Protein AF-A0A923W950-F1 (afdb_monomer_lite)

Foldseek 3Di:
DWQKKWWPQFQQPPTDIDGADPPDDDDDDDPPPCPVSVLVLLVLLLCQLQQNNLVSQVVCVADVNGGNPPDDPDDQVQKTKMKIWADQPLLCVLQARAPFIKIWMWIWGDDPDPRDTFIWIWIWTQVPNRIDTQWTDIFFKTWHWWFPPPDPDPDDPVRSHDYPVRGHTDIDMGTAPGRRHHSLNVDCDCNTRVPSNSVSRSSNPDDREDDEDPDCPFLLNDDDDDPVDCDADRNRNCVVVNVVVVVVVVVVD

Radius of gyration: 19.89 Å; chains: 1; bounding box: 50×55×50 Å

Structure (mmCIF, N/CA/C/O backbone):
data_AF-A0A923W950-F1
#
_entry.id   AF-A0A923W950-F1
#
loop_
_atom_site.group_PDB
_atom_site.id
_atom_site.type_symbol
_atom_site.label_atom_id
_atom_site.label_alt_id
_atom_site.label_comp_id
_atom_site.label_asym_id
_atom_site.label_entity_id
_atom_site.label_seq_id
_atom_site.pdbx_PDB_ins_code
_atom_site.Cartn_x
_atom_site.Cartn_y
_atom_site.Cartn_z
_atom_site.occupancy
_atom_site.B_iso_or_equiv
_atom_site.auth_seq_id
_atom_site.auth_comp_id
_atom_site.auth_asym_id
_atom_site.auth_atom_id
_atom_site.pdbx_PDB_model_num
ATOM 1 N N . MET A 1 1 ? -11.346 -2.413 -3.480 1.00 91.25 1 MET A N 1
ATOM 2 C CA . MET A 1 1 ? -10.819 -1.985 -2.160 1.00 91.25 1 MET A CA 1
ATOM 3 C C . MET A 1 1 ? -10.114 -0.635 -2.235 1.00 91.25 1 MET A C 1
ATOM 5 O O . MET A 1 1 ? -10.438 0.227 -1.439 1.00 91.25 1 MET A O 1
ATOM 9 N N . ILE A 1 2 ? -9.148 -0.417 -3.133 1.00 95.50 2 ILE A N 1
ATOM 10 C CA . ILE A 1 2 ? -8.519 0.908 -3.302 1.00 95.50 2 ILE A CA 1
ATOM 11 C C . ILE A 1 2 ? -9.387 1.754 -4.242 1.00 95.50 2 ILE A C 1
ATOM 13 O O . ILE A 1 2 ? -9.699 1.293 -5.334 1.00 95.50 2 ILE A O 1
ATOM 17 N N . LYS A 1 3 ? -9.759 2.967 -3.823 1.00 96.50 3 LYS A N 1
ATOM 18 C CA . LYS A 1 3 ? -10.547 3.937 -4.604 1.00 96.50 3 LYS A CA 1
ATOM 19 C C . LYS A 1 3 ? -9.684 4.913 -5.388 1.00 96.50 3 LYS A C 1
ATOM 21 O O . LYS A 1 3 ? -10.031 5.293 -6.498 1.00 96.50 3 LYS A O 1
ATOM 26 N N . SER A 1 4 ? -8.568 5.349 -4.815 1.00 97.94 4 SER A N 1
ATOM 27 C CA . SER A 1 4 ? -7.633 6.231 -5.509 1.00 97.94 4 SER A CA 1
ATOM 28 C C . SER A 1 4 ? -6.211 6.051 -5.004 1.00 97.94 4 SER A C 1
ATOM 30 O O . SER A 1 4 ? -5.973 5.543 -3.903 1.00 97.94 4 SER A O 1
ATOM 32 N N . VAL A 1 5 ? -5.261 6.477 -5.828 1.00 98.12 5 VAL A N 1
ATOM 33 C CA . VAL A 1 5 ? -3.846 6.566 -5.487 1.00 98.12 5 VAL A CA 1
ATOM 34 C C . VAL A 1 5 ? -3.306 7.925 -5.909 1.00 98.12 5 VAL A C 1
ATOM 36 O O . VAL A 1 5 ? -3.475 8.342 -7.052 1.00 98.12 5 VAL A O 1
ATOM 39 N N . ARG A 1 6 ? -2.627 8.612 -4.991 1.00 97.81 6 ARG A N 1
ATOM 40 C CA . ARG A 1 6 ? -1.832 9.804 -5.268 1.00 97.81 6 ARG A CA 1
ATOM 41 C C . ARG A 1 6 ? -0.352 9.493 -5.115 1.00 97.81 6 ARG A C 1
ATOM 43 O O . ARG A 1 6 ? 0.073 8.932 -4.104 1.00 97.81 6 ARG A O 1
ATOM 50 N N . LEU A 1 7 ? 0.412 9.855 -6.136 1.00 96.94 7 LEU A N 1
ATOM 51 C CA . LEU A 1 7 ? 1.838 9.602 -6.268 1.00 96.94 7 LEU A CA 1
ATOM 52 C C . LEU A 1 7 ? 2.573 10.933 -6.331 1.00 96.94 7 LEU A C 1
ATOM 54 O O . LEU A 1 7 ? 2.295 11.744 -7.213 1.00 96.94 7 LEU A O 1
ATOM 58 N N . THR A 1 8 ? 3.528 11.128 -5.429 1.00 95.00 8 THR A N 1
ATOM 59 C CA . THR A 1 8 ? 4.355 12.334 -5.350 1.00 95.00 8 THR A CA 1
ATOM 60 C C . THR A 1 8 ? 5.823 11.941 -5.453 1.00 95.00 8 THR A C 1
ATOM 62 O O . THR A 1 8 ? 6.289 11.071 -4.720 1.00 95.00 8 THR A O 1
ATOM 65 N N . ASN A 1 9 ? 6.549 12.556 -6.384 1.00 94.31 9 ASN A N 1
ATOM 66 C CA . ASN A 1 9 ? 7.948 12.270 -6.701 1.00 94.31 9 ASN A CA 1
ATOM 67 C C . ASN A 1 9 ? 8.270 10.771 -6.886 1.00 94.31 9 ASN A C 1
ATOM 69 O O . ASN A 1 9 ? 9.340 10.307 -6.491 1.00 94.31 9 ASN A O 1
ATOM 73 N N . PHE A 1 10 ? 7.371 10.013 -7.520 1.00 95.56 10 PHE A N 1
ATOM 74 C CA . PHE A 1 10 ? 7.480 8.563 -7.705 1.00 95.56 10 PHE A CA 1
ATOM 75 C C . PHE A 1 10 ? 7.678 8.189 -9.183 1.00 95.56 10 PHE A C 1
ATOM 77 O O . PHE A 1 10 ? 6.765 8.296 -10.002 1.00 95.56 10 PHE A O 1
ATOM 84 N N . PHE A 1 11 ? 8.873 7.725 -9.542 1.00 95.44 11 PHE A N 1
ATOM 85 C CA . PHE A 1 11 ? 9.328 7.436 -10.903 1.00 95.44 11 PHE A CA 1
ATOM 86 C C . PHE A 1 11 ? 8.986 8.563 -11.896 1.00 95.44 11 PHE A C 1
ATOM 88 O O . PHE A 1 11 ? 9.611 9.620 -11.900 1.00 95.44 11 PHE A O 1
ATOM 95 N N . SER A 1 12 ? 8.000 8.337 -12.770 1.00 93.50 12 SER A N 1
ATOM 96 C CA . SER A 1 12 ? 7.533 9.295 -13.777 1.00 93.50 12 SER A CA 1
ATOM 97 C C . SER A 1 12 ? 6.453 10.250 -13.261 1.00 93.50 12 SER A C 1
ATOM 99 O O . SER A 1 12 ? 6.074 11.167 -13.984 1.00 93.50 12 SER A O 1
ATOM 101 N N . PHE A 1 13 ? 5.936 10.041 -12.049 1.00 93.62 13 PHE A N 1
ATOM 102 C CA . PHE A 1 13 ? 4.886 10.854 -11.444 1.00 93.62 13 PHE A CA 1
ATOM 103 C C . PHE A 1 13 ? 5.499 11.933 -10.551 1.00 93.62 13 PHE A C 1
ATOM 105 O O . PHE A 1 13 ? 6.146 11.630 -9.550 1.00 93.62 13 PHE A O 1
ATOM 112 N N . ARG A 1 14 ? 5.280 13.200 -10.917 1.00 90.44 14 ARG A N 1
ATOM 113 C CA . ARG A 1 14 ? 5.657 14.353 -10.083 1.00 90.44 14 ARG A CA 1
ATOM 114 C C . ARG A 1 14 ? 4.660 14.552 -8.945 1.00 90.44 14 ARG A C 1
ATOM 116 O O . ARG A 1 14 ? 5.028 14.463 -7.786 1.00 90.44 14 ARG A O 1
ATOM 123 N N . ASP A 1 15 ? 3.405 14.784 -9.300 1.00 92.06 15 ASP A N 1
ATOM 124 C CA . ASP A 1 15 ? 2.256 14.792 -8.401 1.00 92.06 15 ASP A CA 1
ATOM 125 C C . ASP A 1 15 ? 1.037 14.432 -9.247 1.00 92.06 15 ASP A C 1
ATOM 127 O O . ASP A 1 15 ? 0.733 15.110 -10.231 1.00 92.06 15 ASP A O 1
ATOM 131 N N . CYS A 1 16 ? 0.415 13.300 -8.957 1.00 93.50 16 CYS A N 1
ATOM 132 C CA . CYS A 1 16 ? -0.697 12.794 -9.745 1.00 93.50 16 CYS A CA 1
ATOM 133 C C . CYS A 1 16 ? -1.621 11.987 -8.850 1.00 93.50 16 CYS A C 1
ATOM 135 O O . CYS A 1 16 ? -1.153 11.103 -8.137 1.00 93.50 16 CYS A O 1
ATOM 137 N N . GLU A 1 17 ? -2.916 12.280 -8.911 1.00 96.88 17 GLU A N 1
ATOM 138 C CA . GLU A 1 17 ? -3.965 11.498 -8.268 1.00 96.88 17 GLU A CA 1
ATOM 139 C C . GLU A 1 17 ? -4.797 10.786 -9.333 1.00 96.88 17 GLU A C 1
ATOM 141 O O . GLU A 1 17 ? -5.183 11.379 -10.340 1.00 96.88 17 GLU A O 1
ATOM 146 N N . ILE A 1 18 ? -5.018 9.492 -9.121 1.00 97.56 18 ILE A N 1
ATOM 147 C CA . ILE A 1 18 ? -5.669 8.589 -10.063 1.00 97.56 18 ILE A CA 1
ATOM 148 C C . ILE A 1 18 ? -6.789 7.882 -9.314 1.00 97.56 18 ILE A C 1
ATOM 150 O O . ILE A 1 18 ? -6.534 7.165 -8.344 1.00 97.56 18 ILE A O 1
ATOM 154 N N . THR A 1 19 ? -8.020 8.078 -9.775 1.00 97.50 19 THR A N 1
ATOM 155 C CA . THR A 1 19 ? -9.199 7.349 -9.295 1.00 97.50 19 THR A CA 1
ATOM 156 C C . THR A 1 19 ? -9.287 6.000 -10.000 1.00 97.50 19 THR A C 1
ATOM 158 O O . THR A 1 19 ? -9.023 5.902 -11.199 1.00 97.50 19 THR A O 1
ATOM 161 N N . LEU A 1 20 ? -9.630 4.962 -9.245 1.00 96.69 20 LEU A N 1
ATOM 162 C CA . LEU A 1 20 ? -9.821 3.599 -9.721 1.00 96.69 20 LEU A CA 1
ATOM 163 C C . LEU A 1 20 ? -11.313 3.277 -9.720 1.00 96.69 20 LEU A C 1
ATOM 165 O O . LEU A 1 20 ? -12.034 3.629 -8.786 1.00 96.69 20 LEU A O 1
ATOM 169 N N . GLU A 1 21 ? -11.750 2.567 -10.751 1.00 95.12 21 GLU A N 1
ATOM 170 C CA . GLU A 1 21 ? -13.094 2.005 -10.797 1.00 95.12 21 GLU A CA 1
ATOM 171 C C . GLU A 1 21 ? -13.219 0.831 -9.809 1.00 95.12 21 GLU A C 1
ATOM 173 O O . GLU A 1 21 ? -12.252 0.073 -9.655 1.00 95.12 21 GLU A O 1
ATOM 178 N N . PRO A 1 22 ? -14.385 0.643 -9.157 1.00 89.00 22 PRO A N 1
ATOM 179 C CA . PRO A 1 22 ? -14.577 -0.392 -8.138 1.00 89.00 22 PRO A CA 1
ATOM 180 C C . PRO A 1 22 ? -14.307 -1.820 -8.623 1.00 89.00 22 PRO A C 1
ATOM 182 O O . PRO A 1 22 ? -13.769 -2.620 -7.854 1.00 89.00 22 PRO A O 1
ATOM 185 N N . ASP A 1 23 ? -14.664 -2.110 -9.878 1.00 88.00 23 ASP A N 1
ATOM 186 C CA . ASP A 1 23 ? -14.595 -3.453 -10.457 1.00 88.00 23 ASP A CA 1
ATOM 187 C C . ASP A 1 23 ? -13.333 -3.643 -11.305 1.00 88.00 23 ASP A C 1
ATOM 189 O O . ASP A 1 23 ? -12.456 -4.441 -10.973 1.00 88.00 23 ASP A O 1
ATOM 193 N N . VAL A 1 24 ? -13.226 -2.909 -12.419 1.00 92.19 24 VAL A N 1
ATOM 194 C CA . VAL A 1 24 ? -12.134 -3.069 -13.387 1.00 92.19 24 VAL A CA 1
ATOM 195 C C . VAL A 1 24 ? -11.629 -1.710 -13.848 1.00 92.19 24 VAL A C 1
ATOM 197 O O . VAL A 1 24 ? -12.346 -0.942 -14.483 1.00 92.19 24 VAL A O 1
ATOM 200 N N . THR A 1 25 ? -10.345 -1.452 -13.602 1.00 94.12 25 THR A N 1
ATOM 201 C CA . THR A 1 25 ? -9.631 -0.292 -14.145 1.00 94.12 25 THR A CA 1
ATOM 202 C C . THR A 1 25 ? -8.683 -0.739 -15.257 1.00 94.12 25 THR A C 1
ATOM 204 O O . THR A 1 25 ? -7.763 -1.519 -15.014 1.00 94.12 25 THR A O 1
ATOM 207 N N . VAL A 1 26 ? -8.869 -0.223 -16.476 1.00 94.88 26 VAL A N 1
ATOM 208 C CA . VAL A 1 26 ? -7.997 -0.520 -17.626 1.00 94.88 26 VAL A CA 1
ATOM 209 C C . VAL A 1 26 ? -7.062 0.656 -17.899 1.00 94.88 26 VAL A C 1
ATOM 211 O O . VAL A 1 26 ? -7.502 1.763 -18.198 1.00 94.88 26 VAL A O 1
ATOM 214 N N . LEU A 1 27 ? -5.751 0.414 -17.840 1.00 93.56 27 LEU A N 1
ATOM 215 C CA . LEU A 1 27 ? -4.730 1.435 -18.091 1.00 93.56 27 LEU A CA 1
ATOM 216 C C . LEU A 1 27 ? -4.329 1.461 -19.572 1.00 93.56 27 LEU A C 1
ATOM 218 O O . LEU A 1 27 ? -3.602 0.584 -20.041 1.00 93.56 27 LEU A O 1
ATOM 222 N N . VAL A 1 28 ? -4.737 2.501 -20.302 1.00 94.88 28 VAL A N 1
ATOM 223 C CA . VAL A 1 28 ? -4.413 2.680 -21.729 1.00 94.88 28 VAL A CA 1
ATOM 224 C C . VAL A 1 28 ? -3.441 3.844 -21.920 1.00 94.88 28 VAL A C 1
ATOM 226 O O . VAL A 1 28 ? -3.575 4.899 -21.309 1.00 94.88 28 VAL A O 1
ATOM 229 N N . GLY A 1 29 ? -2.434 3.663 -22.774 1.00 93.69 29 GLY A N 1
ATOM 230 C CA . GLY A 1 29 ? -1.493 4.725 -23.135 1.00 93.69 29 GLY A CA 1
ATOM 231 C C . GLY A 1 29 ? -0.279 4.198 -23.891 1.00 93.69 29 GLY A C 1
ATOM 232 O O . GLY A 1 29 ? -0.023 2.994 -23.899 1.00 93.69 29 GLY A O 1
ATOM 233 N N . ILE A 1 30 ? 0.510 5.094 -24.481 1.00 95.38 30 ILE A N 1
ATOM 234 C CA . ILE A 1 30 ? 1.737 4.741 -25.215 1.00 95.38 30 ILE A CA 1
ATOM 235 C C . ILE A 1 30 ? 2.819 4.126 -24.310 1.00 95.38 30 ILE A C 1
ATOM 237 O O . ILE A 1 30 ? 2.780 4.244 -23.082 1.00 95.38 30 ILE A O 1
ATOM 241 N N . ASN A 1 31 ? 3.819 3.471 -24.899 1.00 93.62 31 ASN A N 1
ATOM 242 C CA . ASN A 1 31 ? 4.985 3.002 -24.146 1.00 93.62 31 ASN A CA 1
ATOM 243 C C . ASN A 1 31 ? 5.694 4.176 -23.454 1.00 93.62 31 ASN A C 1
ATOM 245 O O . ASN A 1 31 ? 5.798 5.264 -24.010 1.00 93.62 31 ASN A O 1
ATOM 249 N N . GLY A 1 32 ? 6.143 3.959 -22.215 1.00 91.06 32 GLY A N 1
ATOM 250 C CA . GLY A 1 32 ? 6.767 5.008 -21.401 1.00 91.06 32 GLY A CA 1
ATOM 251 C C . GLY A 1 32 ? 5.796 5.981 -20.720 1.00 91.06 32 GLY A C 1
ATOM 252 O O . GLY A 1 32 ? 6.246 6.820 -19.950 1.00 91.06 32 GLY A O 1
ATOM 253 N N . SER A 1 33 ? 4.475 5.846 -20.902 1.00 93.06 33 SER A N 1
ATOM 254 C CA . SER A 1 33 ? 3.477 6.744 -20.288 1.00 93.06 33 SER A CA 1
ATOM 255 C C . SER A 1 33 ? 3.302 6.599 -18.764 1.00 93.06 33 SER A C 1
ATOM 257 O O . SER A 1 33 ? 2.409 7.216 -18.197 1.00 93.06 33 SER A O 1
ATOM 259 N N . GLY A 1 34 ? 4.089 5.748 -18.094 1.00 93.31 34 GLY A N 1
ATOM 260 C CA . GLY A 1 34 ? 4.025 5.552 -16.639 1.00 93.31 34 GLY A CA 1
ATOM 261 C C . GLY A 1 34 ? 3.096 4.437 -16.140 1.00 93.31 34 GLY A C 1
ATOM 262 O O . GLY A 1 34 ? 3.037 4.221 -14.936 1.00 93.31 34 GLY A O 1
ATOM 263 N N . LYS A 1 35 ? 2.430 3.667 -17.017 1.00 95.19 35 LYS A N 1
ATOM 264 C CA . LYS A 1 35 ? 1.535 2.552 -16.612 1.00 95.19 35 LYS A CA 1
ATOM 265 C C . LYS A 1 35 ? 2.219 1.538 -15.686 1.00 95.19 35 LYS A C 1
ATOM 267 O O . LYS A 1 35 ? 1.708 1.231 -14.619 1.00 95.19 35 LYS A O 1
ATOM 272 N N . THR A 1 36 ? 3.410 1.068 -16.055 1.00 94.12 36 THR A N 1
ATOM 273 C CA . THR A 1 36 ? 4.198 0.150 -15.215 1.00 94.12 36 THR A CA 1
ATOM 274 C C . THR A 1 36 ? 4.605 0.799 -13.895 1.00 94.12 36 THR A C 1
ATOM 276 O O . THR A 1 36 ? 4.607 0.138 -12.865 1.00 94.12 36 THR A O 1
ATOM 279 N N . ASN A 1 37 ? 4.904 2.102 -13.894 1.00 95.25 37 ASN A N 1
ATOM 280 C CA . ASN A 1 37 ? 5.221 2.818 -12.661 1.00 95.25 37 ASN A CA 1
ATOM 281 C C . ASN A 1 37 ? 3.997 2.910 -11.744 1.00 95.25 37 ASN A C 1
ATOM 283 O O . ASN A 1 37 ? 4.154 2.788 -10.540 1.00 95.25 37 ASN A O 1
ATOM 287 N N . LEU A 1 38 ? 2.783 3.043 -12.286 1.00 96.00 38 LEU A N 1
ATOM 288 C CA . LEU A 1 38 ? 1.565 2.977 -11.481 1.00 96.00 38 LEU A CA 1
ATOM 289 C C . LEU A 1 38 ? 1.419 1.603 -10.815 1.00 96.00 38 LEU A C 1
ATOM 291 O O . LEU A 1 38 ? 1.204 1.541 -9.611 1.00 96.00 38 LEU A O 1
ATOM 295 N N . LEU A 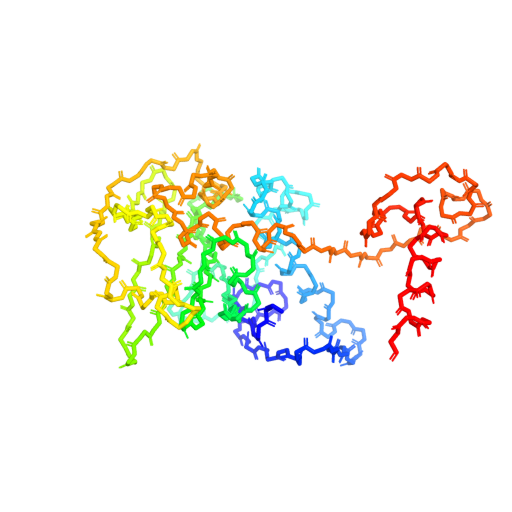1 39 ? 1.626 0.508 -11.554 1.00 94.38 39 LEU A N 1
ATOM 296 C CA . LEU A 1 39 ? 1.602 -0.848 -10.982 1.00 94.38 39 LEU A CA 1
ATOM 297 C C . LEU A 1 39 ? 2.658 -1.033 -9.877 1.00 94.38 39 LEU A C 1
ATOM 299 O O . LEU A 1 39 ? 2.359 -1.588 -8.819 1.00 94.38 39 LEU A O 1
ATOM 303 N N . ARG A 1 40 ? 3.860 -0.469 -10.058 1.00 95.56 40 ARG A N 1
ATOM 304 C CA . ARG A 1 40 ? 4.911 -0.462 -9.026 1.00 95.56 40 ARG A CA 1
ATOM 305 C C . ARG A 1 40 ? 4.475 0.225 -7.730 1.00 95.56 40 ARG A C 1
ATOM 307 O O . ARG A 1 40 ? 4.944 -0.170 -6.670 1.00 95.56 40 ARG A O 1
ATOM 314 N N . ALA A 1 41 ? 3.575 1.208 -7.766 1.00 96.69 41 ALA A N 1
ATOM 315 C CA . ALA A 1 41 ? 3.062 1.818 -6.539 1.00 96.69 41 ALA A CA 1
ATOM 316 C C . ALA A 1 41 ? 2.317 0.796 -5.663 1.00 96.69 41 ALA A C 1
ATOM 318 O O . ALA A 1 41 ? 2.526 0.755 -4.451 1.00 96.69 41 ALA A O 1
ATOM 319 N N . PHE A 1 42 ? 1.503 -0.069 -6.276 1.00 95.62 42 PHE A N 1
ATOM 320 C CA . PHE A 1 42 ? 0.795 -1.145 -5.575 1.00 95.62 42 PHE A CA 1
ATOM 321 C C . PHE A 1 42 ? 1.756 -2.235 -5.091 1.00 95.62 42 PHE A C 1
ATOM 323 O O . PHE A 1 42 ? 1.627 -2.718 -3.967 1.00 95.62 42 PHE A O 1
ATOM 330 N N . GLU A 1 43 ? 2.770 -2.583 -5.890 1.00 94.88 43 GLU A N 1
ATOM 331 C CA . GLU A 1 43 ? 3.819 -3.511 -5.450 1.00 94.88 43 GLU A CA 1
ATOM 332 C C . GLU A 1 43 ? 4.574 -2.986 -4.223 1.00 94.88 43 GLU A C 1
ATOM 334 O O . GLU A 1 43 ? 4.871 -3.754 -3.308 1.00 94.88 43 GLU A O 1
ATOM 339 N N . LEU A 1 44 ? 4.877 -1.684 -4.192 1.00 95.94 44 LEU A N 1
ATOM 340 C CA . LEU A 1 44 ? 5.565 -1.059 -3.067 1.00 95.94 44 LEU A CA 1
ATOM 341 C C . LEU A 1 44 ? 4.664 -0.967 -1.832 1.00 95.94 44 LEU A C 1
ATOM 343 O O . LEU A 1 44 ? 5.131 -1.228 -0.726 1.00 95.94 44 LEU A O 1
ATOM 347 N N . LEU A 1 45 ? 3.376 -0.653 -2.014 1.00 96.19 45 LEU A N 1
ATOM 348 C CA . LEU A 1 45 ? 2.379 -0.683 -0.943 1.00 96.19 45 LEU A CA 1
ATOM 349 C C . LEU A 1 45 ? 2.329 -2.065 -0.287 1.00 96.19 45 LEU A C 1
ATOM 351 O O . LEU A 1 45 ? 2.462 -2.166 0.932 1.00 96.19 45 LEU A O 1
ATOM 355 N N . LYS A 1 46 ? 2.199 -3.124 -1.095 1.00 94.38 46 LYS A N 1
ATOM 356 C CA . LYS A 1 46 ? 2.184 -4.507 -0.610 1.00 94.38 46 LYS A CA 1
ATOM 357 C C . LYS A 1 46 ? 3.475 -4.858 0.128 1.00 94.38 46 LYS A C 1
ATOM 359 O O . LYS A 1 46 ? 3.408 -5.336 1.256 1.00 94.38 46 LYS A O 1
ATOM 364 N N . ALA A 1 47 ? 4.635 -4.558 -0.461 1.00 95.00 47 ALA A N 1
ATOM 365 C CA . ALA A 1 47 ? 5.929 -4.783 0.183 1.00 95.00 47 ALA A CA 1
ATOM 366 C C . ALA A 1 47 ? 6.031 -4.050 1.534 1.00 95.00 47 ALA A C 1
ATOM 368 O O . ALA A 1 47 ? 6.517 -4.622 2.507 1.00 95.00 47 ALA A O 1
ATOM 369 N N . GLY A 1 48 ? 5.495 -2.828 1.619 1.00 94.44 48 GLY A N 1
ATOM 370 C CA . GLY A 1 48 ? 5.337 -2.079 2.865 1.00 94.44 48 GLY A CA 1
ATOM 371 C C . GLY A 1 48 ? 4.563 -2.841 3.926 1.00 94.44 48 GLY A C 1
ATOM 372 O O . GLY A 1 48 ? 5.016 -2.938 5.062 1.00 94.44 48 GLY A O 1
ATOM 373 N N . MET A 1 49 ? 3.422 -3.422 3.569 1.00 94.31 49 MET A N 1
ATOM 374 C CA . MET A 1 49 ? 2.592 -4.148 4.531 1.00 94.31 49 MET A CA 1
ATOM 375 C C . MET A 1 49 ? 3.156 -5.513 4.937 1.00 94.31 49 MET A C 1
ATOM 377 O O . MET A 1 49 ? 2.681 -6.095 5.910 1.00 94.31 49 MET A O 1
ATOM 381 N N . GLU A 1 50 ? 4.142 -6.024 4.204 1.00 93.50 50 GLU A N 1
ATOM 382 C CA . GLU A 1 50 ? 4.827 -7.294 4.468 1.00 93.50 50 GLU A CA 1
ATOM 383 C C . GLU A 1 50 ? 6.193 -7.109 5.150 1.00 93.50 50 GLU A C 1
ATOM 385 O O . GLU A 1 50 ? 6.852 -8.097 5.461 1.00 93.50 50 GLU A O 1
ATOM 390 N N . GLY A 1 51 ? 6.631 -5.866 5.378 1.00 94.12 51 GLY A N 1
ATOM 391 C CA . GLY A 1 51 ? 7.945 -5.574 5.962 1.00 94.12 51 GLY A CA 1
ATOM 392 C C . GLY A 1 51 ? 9.109 -5.879 5.014 1.00 94.12 51 GLY A C 1
ATOM 393 O O . GLY A 1 51 ? 10.176 -6.293 5.460 1.00 94.12 51 GLY A O 1
ATOM 394 N N . ARG A 1 52 ? 8.881 -5.726 3.704 1.00 94.75 52 ARG A N 1
ATOM 395 C CA . ARG A 1 52 ? 9.862 -5.943 2.625 1.00 94.75 52 ARG A CA 1
ATOM 396 C C . ARG A 1 52 ? 10.063 -4.700 1.757 1.00 94.75 52 ARG A C 1
ATOM 398 O O . ARG A 1 52 ? 10.497 -4.801 0.607 1.00 94.75 52 ARG A O 1
ATOM 405 N N . LEU A 1 53 ? 9.710 -3.520 2.261 1.00 94.81 53 LEU A N 1
ATOM 406 C CA . LEU A 1 53 ? 9.763 -2.268 1.511 1.00 94.81 53 LEU A CA 1
ATOM 407 C C . LEU A 1 53 ? 11.198 -1.935 1.116 1.00 94.81 53 LEU A C 1
ATOM 409 O O . LEU A 1 53 ? 11.462 -1.636 -0.051 1.00 94.81 53 LEU A O 1
ATOM 413 N N . ARG A 1 54 ? 12.141 -2.050 2.057 1.00 93.94 54 ARG A N 1
ATOM 414 C CA . ARG A 1 54 ? 13.554 -1.765 1.797 1.00 93.94 54 ARG A CA 1
ATOM 415 C C . ARG A 1 54 ? 14.131 -2.713 0.761 1.00 93.94 54 ARG A C 1
ATOM 417 O O . ARG A 1 54 ? 14.776 -2.259 -0.180 1.00 93.94 54 ARG A O 1
ATOM 424 N N . GLU A 1 55 ? 13.872 -4.008 0.918 1.00 94.94 55 GLU A N 1
ATOM 425 C CA . GLU A 1 55 ? 14.287 -5.035 -0.039 1.00 94.94 55 GLU A CA 1
ATOM 426 C C . GLU A 1 55 ? 13.762 -4.708 -1.445 1.00 94.94 55 GLU A C 1
ATOM 428 O O . GLU A 1 55 ? 14.527 -4.680 -2.409 1.00 94.94 55 GLU A O 1
ATOM 433 N N . LYS A 1 56 ? 12.472 -4.369 -1.560 1.00 95.19 56 LYS A N 1
ATOM 434 C CA . LYS A 1 56 ? 11.839 -4.031 -2.839 1.00 95.19 56 LYS A CA 1
ATOM 435 C C . LYS A 1 56 ? 12.474 -2.805 -3.502 1.00 95.19 56 LYS A C 1
ATOM 437 O O . LYS A 1 56 ? 12.724 -2.838 -4.705 1.00 95.19 56 LYS A O 1
ATOM 442 N N . ILE A 1 57 ? 12.765 -1.752 -2.737 1.00 94.88 57 ILE A N 1
ATOM 443 C CA . ILE A 1 57 ? 13.426 -0.541 -3.251 1.00 94.88 57 ILE A CA 1
ATOM 444 C C . ILE A 1 57 ? 14.857 -0.839 -3.699 1.00 94.88 57 ILE A C 1
ATOM 446 O O . ILE A 1 57 ? 15.260 -0.407 -4.779 1.00 94.88 57 ILE A O 1
ATOM 450 N N . LEU A 1 58 ? 15.617 -1.610 -2.918 1.00 93.69 58 LEU A N 1
ATOM 451 C CA . LEU A 1 58 ? 16.972 -2.019 -3.293 1.00 93.69 58 LEU A CA 1
ATOM 452 C C . LEU A 1 58 ? 16.971 -2.856 -4.580 1.00 93.69 58 LEU A C 1
ATOM 454 O O . LEU A 1 58 ? 17.788 -2.607 -5.464 1.00 93.69 58 LEU A O 1
ATOM 458 N N . ASN A 1 59 ? 16.004 -3.763 -4.741 1.00 94.06 59 ASN A N 1
ATOM 459 C CA . ASN A 1 59 ? 15.825 -4.555 -5.964 1.00 94.06 59 ASN A CA 1
ATOM 460 C C . ASN A 1 59 ? 15.501 -3.697 -7.199 1.00 94.06 59 ASN A C 1
ATOM 462 O O . ASN A 1 59 ? 15.767 -4.107 -8.328 1.00 94.06 59 ASN A O 1
ATOM 466 N N . TRP A 1 60 ? 14.945 -2.500 -7.008 1.00 94.50 60 TRP A N 1
ATOM 467 C CA . TRP A 1 60 ? 14.738 -1.518 -8.074 1.00 94.50 60 TRP A CA 1
ATOM 468 C C . TRP A 1 60 ? 15.928 -0.581 -8.298 1.00 94.50 60 TRP A C 1
ATOM 470 O O . TRP A 1 60 ? 15.838 0.302 -9.148 1.00 94.50 60 TRP A O 1
ATOM 480 N N . GLY A 1 61 ? 17.042 -0.774 -7.592 1.00 92.56 61 GLY A N 1
ATOM 481 C CA . GLY A 1 61 ? 18.236 0.056 -7.723 1.00 92.56 61 GLY A CA 1
ATOM 482 C C . GLY A 1 61 ? 18.249 1.279 -6.806 1.00 92.56 61 GLY A C 1
ATOM 483 O O . GLY A 1 61 ? 18.908 2.260 -7.140 1.00 92.56 61 GLY A O 1
ATOM 484 N N . GLY A 1 62 ? 17.523 1.243 -5.685 1.00 92.38 62 GLY A N 1
ATOM 485 C CA . GLY A 1 62 ? 17.631 2.242 -4.620 1.00 92.38 62 GLY A CA 1
ATOM 486 C C . GLY A 1 62 ? 16.664 3.427 -4.722 1.00 92.38 62 GLY A C 1
ATOM 487 O O . GLY A 1 62 ? 15.840 3.527 -5.637 1.00 92.38 62 GLY A O 1
ATOM 488 N N . TYR A 1 63 ? 16.761 4.330 -3.744 1.00 92.06 63 TYR A N 1
ATOM 489 C CA . TYR A 1 63 ? 15.878 5.488 -3.591 1.00 92.06 63 TYR A CA 1
ATOM 490 C C . TYR A 1 63 ? 15.991 6.444 -4.787 1.00 92.06 63 TYR A C 1
ATOM 492 O O . TYR A 1 63 ? 14.981 6.881 -5.338 1.00 92.06 63 TYR A O 1
ATOM 500 N N . GLU A 1 64 ? 17.210 6.720 -5.264 1.00 89.75 64 GLU A N 1
ATOM 501 C CA . GLU A 1 64 ? 17.436 7.663 -6.374 1.00 89.75 64 GLU A CA 1
ATOM 502 C C . GLU A 1 64 ? 16.887 7.166 -7.724 1.00 89.75 64 GLU A C 1
ATOM 504 O O . GLU A 1 64 ? 16.725 7.949 -8.670 1.00 89.75 64 GLU A O 1
ATOM 509 N N . THR A 1 65 ? 16.620 5.862 -7.840 1.00 91.88 65 THR A N 1
ATOM 510 C CA . THR A 1 65 ? 16.002 5.266 -9.032 1.00 91.88 65 THR A CA 1
ATOM 511 C C . THR A 1 65 ? 14.487 5.431 -9.019 1.00 91.88 65 THR A C 1
ATOM 513 O O . THR A 1 65 ? 13.881 5.678 -10.064 1.00 91.88 65 THR A O 1
ATOM 516 N N . ILE A 1 66 ? 13.873 5.321 -7.840 1.00 93.88 66 ILE A N 1
ATOM 517 C CA . ILE A 1 66 ? 12.425 5.473 -7.674 1.00 93.88 66 ILE A CA 1
ATOM 518 C C . ILE A 1 66 ? 12.003 6.933 -7.496 1.00 93.88 66 ILE A C 1
ATOM 520 O O . ILE A 1 66 ? 10.839 7.250 -7.712 1.00 93.88 66 ILE A O 1
ATOM 524 N N . TYR A 1 67 ? 12.916 7.827 -7.118 1.00 92.56 67 TYR A N 1
ATOM 525 C CA . TYR A 1 67 ? 12.632 9.250 -6.967 1.00 92.56 67 TYR A CA 1
ATOM 526 C C . TYR A 1 67 ? 12.471 9.937 -8.328 1.00 92.56 67 TYR A C 1
ATOM 528 O O . TYR A 1 67 ? 13.301 9.794 -9.234 1.00 92.56 67 TYR A O 1
ATOM 536 N N . CYS A 1 68 ? 11.408 10.729 -8.482 1.00 90.12 68 CYS A N 1
ATOM 537 C CA . CYS A 1 68 ? 11.197 11.506 -9.697 1.00 90.12 68 CYS A CA 1
ATOM 538 C C . CYS A 1 68 ? 12.261 12.604 -9.819 1.00 90.12 68 CYS A C 1
ATOM 540 O O . CYS A 1 68 ? 12.269 13.583 -9.080 1.00 90.12 68 CYS A O 1
ATOM 542 N N . ARG A 1 69 ? 13.141 12.492 -10.817 1.00 82.12 69 ARG A N 1
ATOM 543 C CA . ARG A 1 69 ? 14.233 13.461 -11.055 1.00 82.12 69 ARG A CA 1
ATOM 544 C C . ARG A 1 69 ? 13.764 14.809 -11.594 1.00 82.12 69 ARG A C 1
ATOM 546 O O . ARG A 1 69 ? 14.571 15.706 -11.836 1.00 82.12 69 ARG A O 1
ATOM 553 N N . ASN A 1 70 ? 12.470 14.937 -11.841 1.00 74.69 70 ASN A N 1
ATOM 554 C CA . ASN A 1 70 ? 11.905 16.092 -12.489 1.00 74.69 70 ASN A CA 1
ATOM 555 C C . ASN A 1 70 ? 11.559 17.146 -11.432 1.00 74.69 70 ASN A C 1
ATOM 557 O O . ASN A 1 70 ? 10.454 17.156 -10.898 1.00 74.69 70 ASN A O 1
ATOM 561 N N . LYS A 1 71 ? 12.566 17.962 -11.094 1.00 59.66 71 LYS A N 1
ATOM 562 C CA . LYS A 1 71 ? 12.562 18.878 -9.948 1.00 59.66 71 LYS A CA 1
ATOM 563 C C . LYS A 1 71 ? 11.380 19.856 -9.964 1.00 59.66 71 LYS A C 1
ATOM 565 O O . LYS A 1 71 ? 11.078 20.459 -10.994 1.00 59.66 71 LYS A O 1
ATOM 570 N N . LEU A 1 72 ? 10.798 20.057 -8.785 1.00 54.66 72 LEU A N 1
ATOM 571 C CA . LEU A 1 72 ? 10.048 21.251 -8.402 1.00 54.66 72 LEU A CA 1
ATOM 572 C C . LEU A 1 72 ? 10.923 22.075 -7.443 1.00 54.66 72 LEU A C 1
ATOM 574 O O . LEU A 1 72 ? 11.719 21.504 -6.703 1.00 54.66 72 LEU A O 1
ATOM 578 N N . TYR A 1 73 ? 10.771 23.397 -7.465 1.00 54.72 73 TYR A N 1
ATOM 579 C CA . TYR A 1 73 ? 11.330 24.322 -6.469 1.00 54.72 73 TYR A CA 1
ATOM 580 C C . TYR A 1 73 ? 10.328 24.527 -5.307 1.00 54.72 73 TYR A C 1
ATOM 582 O O . TYR A 1 73 ? 10.081 25.663 -4.919 1.00 54.72 73 TYR A O 1
ATOM 590 N N . ASP A 1 74 ? 9.685 23.457 -4.821 1.00 60.22 74 ASP A N 1
ATOM 591 C CA . ASP A 1 74 ? 8.483 23.538 -3.965 1.00 60.22 74 ASP A CA 1
ATOM 592 C C . ASP A 1 74 ? 8.482 22.512 -2.807 1.00 60.22 74 ASP A C 1
ATOM 594 O O . ASP A 1 74 ? 9.307 21.596 -2.789 1.00 60.22 74 ASP A O 1
ATOM 598 N N . ASP A 1 75 ? 7.515 22.655 -1.884 1.00 56.97 75 ASP A N 1
ATOM 599 C CA . ASP A 1 75 ? 7.340 22.037 -0.541 1.00 56.97 75 ASP A CA 1
ATOM 600 C C . ASP A 1 75 ? 7.569 20.513 -0.372 1.00 56.97 75 ASP A C 1
ATOM 602 O O . ASP A 1 75 ? 7.597 20.011 0.755 1.00 56.97 75 ASP A O 1
ATOM 606 N N . PHE A 1 76 ? 7.738 19.750 -1.455 1.00 63.22 76 PHE A N 1
ATOM 607 C CA . PHE A 1 76 ? 7.941 18.292 -1.431 1.00 63.22 76 PHE A CA 1
ATOM 608 C C . PHE A 1 76 ? 9.367 17.864 -1.807 1.00 63.22 76 PHE A C 1
ATOM 610 O O . PHE A 1 76 ? 9.595 16.693 -2.127 1.00 63.22 76 PHE A O 1
ATOM 617 N N . GLU A 1 77 ? 10.333 18.787 -1.809 1.00 74.12 77 GLU A N 1
ATOM 618 C CA . GLU A 1 77 ? 11.724 18.464 -2.128 1.00 74.12 77 GLU A CA 1
ATOM 619 C C . GLU A 1 77 ? 12.255 17.338 -1.225 1.00 74.12 77 GLU A C 1
ATOM 621 O O . GLU A 1 77 ? 12.193 17.393 0.002 1.00 74.12 77 GLU A O 1
ATOM 626 N N . GLY A 1 78 ? 12.760 16.271 -1.851 1.00 78.56 78 GLY A N 1
ATOM 627 C CA . GLY A 1 78 ? 13.334 15.134 -1.137 1.00 78.56 78 GLY A CA 1
ATOM 628 C C . GLY A 1 78 ? 12.316 14.176 -0.513 1.00 78.56 78 GLY A C 1
ATOM 629 O O . GLY A 1 78 ? 12.745 13.215 0.125 1.00 78.56 78 GLY A O 1
ATOM 630 N N . VAL A 1 79 ? 11.009 14.371 -0.723 1.00 89.69 79 VAL A N 1
ATOM 631 C CA . VAL A 1 79 ? 9.963 13.454 -0.244 1.00 89.69 79 VAL A CA 1
ATOM 632 C C . VAL A 1 79 ? 9.334 12.701 -1.410 1.00 89.69 79 VAL A C 1
ATOM 634 O O . VAL A 1 79 ? 8.771 13.304 -2.321 1.00 89.69 79 VAL A O 1
ATOM 637 N N . LEU A 1 80 ? 9.388 11.373 -1.352 1.00 93.75 80 LEU A N 1
ATOM 638 C CA . LEU A 1 80 ? 8.614 10.467 -2.197 1.00 93.75 80 LEU A CA 1
ATOM 639 C C . LEU A 1 80 ? 7.366 10.025 -1.430 1.00 93.75 80 LEU A C 1
ATOM 641 O O . LEU A 1 80 ? 7.468 9.561 -0.297 1.00 93.75 80 LEU A O 1
ATOM 645 N N . GLY A 1 81 ? 6.187 10.164 -2.032 1.00 95.88 81 GLY A N 1
ATOM 646 C CA . GLY A 1 81 ? 4.906 9.924 -1.372 1.00 95.88 81 GLY A CA 1
ATOM 647 C C . GLY A 1 81 ? 3.996 8.986 -2.155 1.00 95.88 81 GLY A C 1
ATOM 648 O O . GLY A 1 81 ? 3.804 9.150 -3.360 1.00 95.88 81 GLY A O 1
ATOM 649 N N . LEU A 1 82 ? 3.391 8.033 -1.450 1.00 98.06 82 LEU A N 1
ATOM 650 C CA . LEU A 1 82 ? 2.282 7.223 -1.935 1.00 98.06 82 LEU A CA 1
ATOM 651 C C . LEU A 1 82 ? 1.115 7.395 -0.967 1.00 98.06 82 LEU A C 1
ATOM 653 O O . LEU A 1 82 ? 1.259 7.154 0.231 1.00 98.06 82 LEU A O 1
ATOM 657 N N . LYS A 1 83 ? -0.046 7.798 -1.471 1.00 98.25 83 LYS A N 1
ATOM 658 C CA . LYS A 1 83 ? -1.269 7.955 -0.681 1.00 98.25 83 LYS A CA 1
ATOM 659 C C . LYS A 1 83 ? -2.390 7.173 -1.346 1.00 98.25 83 LYS A C 1
ATOM 661 O O . LYS A 1 83 ? -2.722 7.449 -2.489 1.00 98.25 83 LYS A O 1
ATOM 666 N N . PHE A 1 84 ? -2.987 6.239 -0.625 1.00 98.12 84 PHE A N 1
ATOM 667 C CA . PHE A 1 84 ? -4.077 5.398 -1.104 1.00 98.12 84 PHE A CA 1
ATOM 668 C C . PHE A 1 84 ? -5.349 5.711 -0.327 1.00 98.12 84 PHE A C 1
ATOM 670 O O . PHE A 1 84 ? -5.315 5.758 0.903 1.00 98.12 84 PHE A O 1
ATOM 677 N N . LEU A 1 85 ? -6.457 5.910 -1.038 1.00 97.69 85 LEU A N 1
ATOM 678 C CA . LEU A 1 85 ? -7.792 5.972 -0.450 1.00 97.69 85 LEU A CA 1
ATOM 679 C C . LEU A 1 85 ? -8.416 4.577 -0.499 1.00 97.69 85 LEU A C 1
ATOM 681 O O . LEU A 1 85 ? -8.487 3.968 -1.567 1.00 97.69 85 LEU A O 1
ATOM 685 N N . LEU A 1 86 ? -8.845 4.066 0.648 1.00 96.31 86 LEU A N 1
ATOM 686 C CA . LEU A 1 86 ? -9.363 2.715 0.829 1.00 96.31 86 LEU A CA 1
ATOM 687 C C . LEU A 1 86 ? -10.858 2.770 1.121 1.00 96.31 86 LEU A C 1
ATOM 689 O O . LEU A 1 86 ? -11.295 3.530 1.981 1.00 96.31 86 LEU A O 1
ATOM 693 N N . ASP A 1 87 ? -11.612 1.934 0.418 1.00 94.69 87 ASP A N 1
ATOM 694 C CA . ASP A 1 87 ? -13.048 1.762 0.583 1.00 94.69 87 ASP A CA 1
ATOM 695 C C . ASP A 1 87 ? -13.378 1.163 1.954 1.00 94.69 87 ASP A C 1
ATOM 697 O O . ASP A 1 87 ? -12.958 0.045 2.269 1.00 94.69 87 ASP A O 1
ATOM 701 N N . ALA A 1 88 ? -14.163 1.895 2.743 1.00 92.19 88 ALA A N 1
ATOM 702 C CA . ALA A 1 88 ? -14.579 1.497 4.084 1.00 92.19 88 ALA A CA 1
ATOM 703 C C . ALA A 1 88 ? -15.318 0.147 4.134 1.00 92.19 88 ALA A C 1
ATOM 705 O O . ALA A 1 88 ? -15.058 -0.675 5.015 1.00 92.19 88 ALA A O 1
ATOM 706 N N . ASN A 1 89 ? -16.226 -0.100 3.183 1.00 90.62 89 ASN A N 1
ATOM 707 C CA . ASN A 1 89 ? -17.069 -1.298 3.161 1.00 90.62 89 ASN A CA 1
ATOM 708 C C . ASN A 1 89 ? -16.238 -2.543 2.834 1.00 90.62 89 ASN A C 1
ATOM 710 O O . ASN A 1 89 ? -16.365 -3.573 3.493 1.00 90.62 89 ASN A O 1
ATOM 714 N N . GLN A 1 90 ? -15.357 -2.447 1.836 1.00 92.12 90 GLN A N 1
ATOM 715 C CA . GLN A 1 90 ? -14.482 -3.556 1.460 1.00 92.12 90 GLN A CA 1
ATOM 716 C C . GLN A 1 90 ? -13.409 -3.816 2.520 1.00 92.12 90 GLN A C 1
ATOM 718 O O . GLN A 1 90 ? -13.106 -4.972 2.810 1.00 92.12 90 GLN A O 1
ATOM 723 N N . LEU A 1 91 ? -12.856 -2.765 3.137 1.00 91.81 91 LEU A N 1
ATOM 724 C CA . LEU A 1 91 ? -11.871 -2.922 4.209 1.00 91.81 91 LEU A CA 1
ATOM 725 C C . LEU A 1 91 ? -12.500 -3.494 5.493 1.00 91.81 91 LEU A C 1
ATOM 727 O O . LEU A 1 91 ? -11.835 -4.214 6.239 1.00 91.81 91 LEU A O 1
ATOM 731 N N . GLY A 1 92 ? -13.800 -3.249 5.693 1.00 89.06 92 GLY A N 1
ATOM 732 C CA . GLY A 1 92 ? -14.627 -3.795 6.772 1.00 89.06 92 GLY A CA 1
ATOM 733 C C . GLY A 1 92 ? -14.491 -5.305 6.978 1.00 89.06 92 GLY A C 1
ATOM 734 O O . GLY A 1 92 ? -14.454 -5.803 8.105 1.00 89.06 92 GLY A O 1
ATOM 735 N N . GLN A 1 93 ? -14.339 -6.032 5.871 1.00 90.62 93 GLN A N 1
ATOM 736 C CA . GLN A 1 93 ? -14.275 -7.493 5.829 1.00 90.62 93 GLN A CA 1
ATOM 737 C C . GLN A 1 93 ? -13.029 -8.066 6.527 1.00 90.62 93 GLN A C 1
ATOM 739 O O . GLN A 1 93 ? -12.999 -9.246 6.869 1.00 90.62 93 GLN A O 1
ATOM 744 N N . PHE A 1 94 ? -12.011 -7.241 6.801 1.00 91.31 94 PHE A N 1
ATOM 745 C CA . PHE A 1 94 ? -10.754 -7.665 7.430 1.00 91.31 94 PHE A CA 1
ATOM 746 C C . PHE A 1 94 ? -10.760 -7.599 8.965 1.00 91.31 94 PHE A C 1
ATOM 748 O O . PHE A 1 94 ? -9.707 -7.724 9.600 1.00 91.31 94 PHE A O 1
ATOM 755 N N . GLY A 1 95 ? -11.944 -7.468 9.569 1.00 86.88 95 GLY A N 1
ATOM 756 C CA . GLY A 1 95 ? -12.150 -7.604 11.011 1.00 86.88 95 GLY A CA 1
ATOM 757 C C . GLY A 1 95 ? -12.327 -6.290 11.764 1.00 86.88 95 GLY A C 1
ATOM 758 O O . GLY A 1 95 ? -12.347 -6.320 12.995 1.00 86.88 95 GLY A O 1
ATOM 759 N N . TYR A 1 96 ? -12.472 -5.168 11.052 1.00 86.06 96 TYR A N 1
ATOM 760 C CA . TYR A 1 96 ? -12.869 -3.889 11.635 1.00 86.06 96 TYR A CA 1
ATOM 761 C C . TYR A 1 96 ? -13.800 -3.119 10.695 1.00 86.06 96 TYR A C 1
ATOM 763 O O . TYR A 1 96 ? -13.378 -2.777 9.595 1.00 86.06 96 TYR A O 1
ATOM 771 N N . PRO A 1 97 ? -15.037 -2.829 11.105 1.00 84.06 97 PRO A N 1
ATOM 772 C CA . PRO A 1 97 ? -16.036 -2.185 10.265 1.00 84.06 97 PRO A CA 1
ATOM 773 C C . PRO A 1 97 ? -15.853 -0.660 10.232 1.00 84.06 97 PRO A C 1
ATOM 775 O O . PRO A 1 97 ? -16.145 0.047 11.193 1.00 84.06 97 PRO A O 1
ATOM 778 N N . TYR A 1 98 ? -15.412 -0.127 9.098 1.00 84.56 98 TYR A N 1
ATOM 779 C CA . TYR A 1 98 ? -15.238 1.315 8.927 1.00 84.56 98 TYR A CA 1
ATOM 780 C C . TYR A 1 98 ? -16.543 1.979 8.472 1.00 84.56 98 TYR A C 1
ATOM 782 O O . TYR A 1 98 ? -17.270 1.438 7.633 1.00 84.56 98 TYR A O 1
ATOM 790 N N . LEU A 1 99 ? -16.834 3.175 8.988 1.00 82.06 99 LEU A N 1
ATOM 791 C CA . LEU A 1 99 ? -17.871 4.055 8.428 1.00 82.06 99 LEU A CA 1
ATOM 792 C C . LEU A 1 99 ? -17.337 4.958 7.316 1.00 82.06 99 LEU A C 1
ATOM 794 O O . LEU A 1 99 ? -18.049 5.234 6.359 1.00 82.06 99 LEU A O 1
ATOM 798 N N . GLU A 1 100 ? -16.081 5.376 7.439 1.00 87.56 100 GLU A N 1
ATOM 799 C CA . GLU A 1 100 ? -15.440 6.346 6.556 1.00 87.56 100 GLU A CA 1
ATOM 800 C C . GLU A 1 100 ? -14.265 5.716 5.828 1.00 87.56 100 GLU A C 1
ATOM 802 O O . GLU A 1 100 ? -13.582 4.850 6.380 1.00 87.56 100 GLU A O 1
ATOM 807 N N . ASP A 1 101 ? -14.010 6.180 4.607 1.00 93.69 101 ASP A N 1
ATOM 808 C CA . ASP A 1 101 ? -12.857 5.735 3.834 1.00 93.69 101 ASP A CA 1
ATOM 809 C C . ASP A 1 101 ? -11.543 6.067 4.552 1.00 93.69 101 ASP A C 1
ATOM 811 O O . ASP A 1 101 ? -11.372 7.112 5.194 1.00 93.69 101 ASP A O 1
ATOM 815 N N . ILE A 1 102 ? -10.573 5.173 4.396 1.00 94.88 102 ILE A N 1
ATOM 816 C CA . ILE A 1 102 ? -9.300 5.236 5.105 1.00 94.88 102 ILE A CA 1
ATOM 817 C C . ILE A 1 102 ? -8.243 5.722 4.132 1.00 94.88 102 ILE A C 1
ATOM 819 O O . ILE A 1 102 ? -8.070 5.183 3.046 1.00 94.88 102 ILE A O 1
ATOM 823 N N . THR A 1 103 ? -7.483 6.729 4.529 1.00 97.38 103 THR A N 1
ATOM 824 C CA . THR A 1 103 ? -6.288 7.146 3.805 1.00 97.38 103 THR A CA 1
ATOM 825 C C . THR A 1 103 ? -5.063 6.466 4.402 1.00 97.38 103 THR A C 1
ATOM 827 O O . THR A 1 103 ? -4.743 6.698 5.567 1.00 97.38 103 THR A O 1
ATOM 830 N N . CYS A 1 104 ? -4.341 5.701 3.586 1.00 97.75 104 CYS A N 1
ATOM 831 C CA . CYS A 1 104 ? -3.030 5.150 3.912 1.00 97.75 104 CYS A CA 1
ATOM 832 C C . CYS A 1 104 ? -1.929 5.908 3.167 1.00 97.75 104 CYS A C 1
ATOM 834 O O . CYS A 1 104 ? -1.917 5.932 1.939 1.00 97.75 104 CYS A O 1
ATOM 836 N N . SER A 1 105 ? -0.988 6.503 3.897 1.00 97.69 105 SER A N 1
ATOM 837 C CA . SER A 1 105 ? 0.162 7.216 3.338 1.00 97.69 105 SER A CA 1
ATOM 838 C C . SER A 1 105 ? 1.477 6.542 3.713 1.00 97.69 105 SER A C 1
ATOM 840 O O . SER A 1 105 ? 1.714 6.260 4.887 1.00 97.69 105 SER A O 1
ATOM 842 N N . LEU A 1 106 ? 2.345 6.358 2.720 1.00 97.31 106 LEU A N 1
ATOM 843 C CA . LEU A 1 106 ? 3.759 6.030 2.874 1.00 97.31 106 LEU A CA 1
ATOM 844 C C . LEU A 1 106 ? 4.576 7.205 2.331 1.00 97.31 106 LEU A C 1
ATOM 846 O O . LEU A 1 106 ? 4.466 7.532 1.150 1.00 97.31 106 LEU A O 1
ATOM 850 N N . SER A 1 107 ? 5.383 7.829 3.183 1.00 95.75 107 SER A N 1
ATOM 851 C CA . SER A 1 107 ? 6.251 8.945 2.803 1.00 95.75 107 SER A CA 1
ATOM 852 C C . SER A 1 107 ? 7.695 8.598 3.110 1.00 95.75 107 SER A C 1
ATOM 854 O O . SER A 1 107 ? 8.037 8.349 4.262 1.00 95.75 107 SER A O 1
ATOM 856 N N . LEU A 1 108 ? 8.543 8.584 2.092 1.00 94.75 108 LEU A N 1
ATOM 857 C CA . LEU A 1 108 ? 9.969 8.340 2.222 1.00 94.75 108 LEU A CA 1
ATOM 858 C C . LEU A 1 108 ? 10.678 9.685 2.099 1.00 94.75 108 LEU A C 1
ATOM 860 O O . LEU A 1 108 ? 10.681 10.297 1.033 1.00 94.75 108 LEU A O 1
ATOM 864 N N . MET A 1 109 ? 11.242 10.154 3.205 1.00 91.81 109 MET A N 1
ATOM 865 C CA . MET A 1 109 ? 12.025 11.381 3.255 1.00 91.81 109 MET A CA 1
ATOM 866 C C . MET A 1 109 ? 13.501 11.038 3.093 1.00 91.81 109 MET A C 1
ATOM 868 O O . MET A 1 109 ? 14.054 10.288 3.895 1.00 91.81 109 MET A O 1
ATOM 872 N N . ARG A 1 110 ? 14.140 11.605 2.072 1.00 88.50 110 ARG A N 1
ATOM 873 C CA . ARG A 1 110 ? 15.574 11.446 1.822 1.00 88.50 110 ARG A CA 1
ATOM 874 C C . ARG A 1 110 ? 16.398 11.924 3.023 1.00 88.50 110 ARG A C 1
ATOM 876 O O . ARG A 1 110 ? 16.168 13.015 3.541 1.00 88.50 110 ARG A O 1
ATOM 883 N N . LEU A 1 111 ? 17.384 11.127 3.428 1.00 86.06 111 LEU A N 1
ATOM 884 C CA . LEU A 1 111 ? 18.372 11.492 4.445 1.00 86.06 111 LEU A CA 1
ATOM 885 C C . LEU A 1 111 ? 19.684 11.973 3.800 1.00 86.06 111 LEU A C 1
ATOM 887 O O . LEU A 1 111 ? 19.848 11.961 2.581 1.00 86.06 111 LEU A O 1
ATOM 891 N N . GLN A 1 112 ? 20.627 12.451 4.621 1.00 75.69 112 GLN A N 1
ATOM 892 C CA . GLN A 1 112 ? 21.894 13.015 4.128 1.00 75.69 112 GLN A CA 1
ATOM 893 C C . GLN A 1 112 ? 22.798 11.979 3.440 1.00 75.69 112 GLN A C 1
ATOM 895 O O . GLN A 1 112 ? 23.598 12.349 2.581 1.00 75.69 112 GLN A O 1
ATOM 900 N N . SER A 1 113 ? 22.679 10.695 3.794 1.00 74.38 113 SER A N 1
ATOM 901 C CA . SER A 1 113 ? 23.394 9.628 3.094 1.00 74.38 113 SER A CA 1
ATOM 902 C C . SER A 1 113 ? 22.714 9.322 1.754 1.00 74.38 113 SER A C 1
ATOM 904 O O . SER A 1 113 ? 21.488 9.196 1.711 1.00 74.38 113 SER A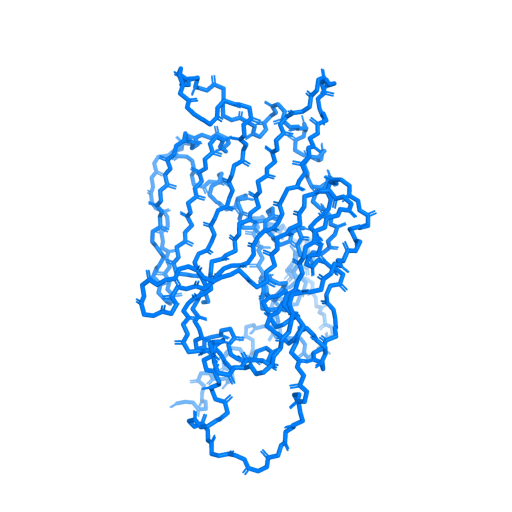 O 1
ATOM 906 N N . PRO A 1 114 ? 23.479 9.146 0.660 1.00 61.16 114 PRO A N 1
ATOM 907 C CA . PRO A 1 114 ? 22.945 8.579 -0.572 1.00 61.16 114 PRO A CA 1
ATOM 908 C C . PRO A 1 114 ? 22.252 7.245 -0.267 1.00 61.16 114 PRO A C 1
ATOM 910 O O . PRO A 1 114 ? 22.784 6.449 0.506 1.00 61.16 114 PRO A O 1
ATOM 913 N N . GLU A 1 115 ? 21.081 7.020 -0.866 1.00 66.88 115 GLU A N 1
ATOM 914 C CA . GLU A 1 115 ? 20.254 5.807 -0.717 1.00 66.88 115 GLU A CA 1
ATOM 915 C C . GLU A 1 115 ? 19.551 5.598 0.632 1.00 66.88 115 GLU A C 1
ATOM 917 O O . GLU A 1 115 ? 18.846 4.601 0.797 1.00 66.88 115 GLU A O 1
ATOM 922 N N . ASP A 1 116 ? 19.689 6.529 1.577 1.00 84.19 116 ASP A N 1
ATOM 923 C CA . ASP A 1 116 ? 19.056 6.421 2.887 1.00 84.19 116 ASP A CA 1
ATOM 924 C C . ASP A 1 116 ? 17.789 7.283 2.982 1.00 84.19 116 ASP A C 1
ATOM 926 O O . ASP A 1 116 ? 17.717 8.396 2.446 1.00 84.19 116 ASP A O 1
ATOM 930 N N . TYR A 1 117 ? 16.766 6.766 3.658 1.00 91.06 117 TYR A N 1
ATOM 931 C CA . TYR A 1 117 ? 15.481 7.441 3.808 1.00 91.06 117 TYR A CA 1
ATOM 932 C C . TYR A 1 117 ? 14.803 7.105 5.133 1.00 91.06 117 TYR A C 1
ATOM 934 O O . TYR A 1 117 ? 14.861 5.980 5.628 1.00 91.06 117 TYR A O 1
ATOM 942 N N . LEU A 1 118 ? 14.080 8.086 5.661 1.00 92.50 118 LEU A N 1
ATOM 943 C CA . LEU A 1 118 ? 13.151 7.922 6.766 1.00 92.50 118 LEU A CA 1
ATOM 944 C C . LEU A 1 118 ? 11.760 7.621 6.209 1.00 92.50 118 LEU A C 1
ATOM 946 O O . LEU A 1 118 ? 11.169 8.457 5.523 1.00 92.50 118 LEU A O 1
ATOM 950 N N . LEU A 1 119 ? 11.218 6.450 6.530 1.00 94.94 119 LEU A N 1
ATOM 951 C CA . LEU A 1 119 ? 9.837 6.114 6.221 1.00 94.94 119 LEU A CA 1
ATOM 952 C C . LEU A 1 119 ? 8.894 6.657 7.298 1.00 94.94 119 LEU A C 1
ATOM 954 O O . LEU A 1 119 ? 9.049 6.391 8.491 1.00 94.94 119 LEU A O 1
ATOM 958 N N . SER A 1 120 ? 7.862 7.357 6.844 1.00 95.31 120 SER A N 1
ATOM 959 C CA . SER A 1 120 ? 6.674 7.690 7.613 1.00 95.31 120 SER A CA 1
ATOM 960 C C . SER A 1 120 ? 5.481 6.900 7.086 1.00 95.31 120 SER A C 1
ATOM 962 O O . SER A 1 120 ? 5.242 6.841 5.879 1.00 95.31 120 SER A O 1
ATOM 964 N N . THR A 1 121 ? 4.742 6.266 7.991 1.00 96.75 121 THR A N 1
ATOM 965 C CA . THR A 1 121 ? 3.480 5.584 7.701 1.00 96.75 121 THR A CA 1
ATOM 966 C C . THR A 1 121 ? 2.362 6.283 8.452 1.00 96.75 121 THR A C 1
ATOM 968 O O . THR A 1 121 ? 2.435 6.453 9.669 1.00 96.75 121 THR A O 1
ATOM 971 N N . ARG A 1 122 ? 1.296 6.641 7.738 1.00 96.94 122 ARG A N 1
ATOM 972 C CA . ARG A 1 122 ? 0.132 7.289 8.336 1.00 96.94 122 ARG A CA 1
ATOM 973 C C . ARG A 1 122 ? -1.163 6.626 7.891 1.00 96.94 122 ARG A C 1
ATOM 975 O O . ARG A 1 122 ? -1.361 6.409 6.699 1.00 96.94 122 ARG A O 1
ATOM 982 N N . LEU A 1 123 ? -2.050 6.365 8.846 1.00 96.12 123 LEU A N 1
ATOM 983 C CA . LEU A 1 123 ? -3.451 6.036 8.594 1.00 96.12 123 LEU A CA 1
ATOM 984 C C . LEU A 1 123 ? -4.319 7.157 9.142 1.00 96.12 123 LEU A C 1
ATOM 986 O O . LEU A 1 123 ? -4.224 7.494 10.323 1.00 96.12 123 LEU A O 1
ATOM 990 N N . THR A 1 124 ? -5.168 7.724 8.295 1.00 95.06 124 THR A N 1
ATOM 991 C CA . THR A 1 124 ? -6.119 8.765 8.695 1.00 95.06 124 THR A CA 1
ATOM 992 C C . THR A 1 124 ? -7.497 8.483 8.136 1.00 95.06 124 THR A C 1
ATOM 994 O O . THR A 1 124 ? -7.616 7.959 7.032 1.00 95.06 124 THR A O 1
ATOM 997 N N . VAL A 1 125 ? -8.517 8.920 8.853 1.00 91.88 125 VAL A N 1
ATOM 998 C CA . VAL A 1 125 ? -9.908 8.973 8.391 1.00 91.88 125 VAL A CA 1
ATOM 999 C C . VAL A 1 125 ? -10.371 10.427 8.411 1.00 91.88 125 VAL A C 1
ATOM 1001 O O . VAL A 1 125 ? -9.746 11.257 9.073 1.00 91.88 125 VAL A O 1
ATOM 1004 N N . ASN A 1 126 ? -11.430 10.762 7.676 1.00 87.31 126 ASN A N 1
ATOM 1005 C CA . ASN A 1 126 ? -11.977 12.123 7.665 1.00 87.31 126 ASN A CA 1
ATOM 1006 C C . ASN A 1 126 ? -13.466 12.165 8.068 1.00 87.31 126 ASN A C 1
ATOM 1008 O O . ASN A 1 126 ? -14.276 12.624 7.261 1.00 87.31 126 ASN A O 1
ATOM 1012 N N . PRO A 1 127 ? -13.850 11.701 9.275 1.00 78.38 127 PRO A N 1
ATOM 1013 C CA . PRO A 1 127 ? -15.237 11.774 9.728 1.00 78.38 127 PRO A CA 1
ATOM 1014 C C . PRO A 1 127 ? -15.717 13.225 9.776 1.00 78.38 127 PRO A C 1
ATOM 1016 O O . PRO A 1 127 ? -15.031 14.105 10.302 1.00 78.38 127 PRO A O 1
ATOM 1019 N N . ASP A 1 128 ? -16.895 13.492 9.212 1.00 75.19 128 ASP A N 1
ATOM 1020 C CA . ASP A 1 128 ? -17.518 14.823 9.193 1.00 75.19 128 ASP A CA 1
ATOM 1021 C C . ASP A 1 128 ? -16.603 15.937 8.621 1.00 75.19 128 ASP A C 1
ATOM 1023 O O . ASP A 1 128 ? -16.678 17.100 9.028 1.00 75.19 128 ASP A O 1
ATOM 1027 N N . GLY A 1 129 ? -15.674 15.592 7.718 1.00 76.31 129 GLY A N 1
ATOM 1028 C CA . GLY A 1 129 ? -14.702 16.534 7.147 1.00 76.31 129 GLY A CA 1
ATOM 1029 C C . GLY A 1 129 ? -13.549 16.925 8.083 1.00 76.31 129 GLY A C 1
ATOM 1030 O O . GLY A 1 129 ? -12.764 17.816 7.748 1.00 76.31 129 GLY A O 1
ATOM 1031 N N . ARG A 1 130 ? -13.405 16.271 9.243 1.00 80.38 130 ARG A N 1
ATOM 1032 C CA . ARG A 1 130 ? -12.273 16.455 10.161 1.00 80.38 130 ARG A CA 1
ATOM 1033 C C . ARG A 1 130 ? -11.310 15.289 10.058 1.00 80.38 130 ARG A C 1
ATOM 1035 O O . ARG A 1 130 ? -11.697 14.142 10.219 1.00 80.38 130 ARG A O 1
ATOM 1042 N N . LYS A 1 131 ? -10.034 15.592 9.837 1.00 86.25 131 LYS A N 1
ATOM 1043 C CA . LYS A 1 131 ? -8.986 14.577 9.749 1.00 86.25 131 LYS A CA 1
ATOM 1044 C C . LYS A 1 131 ? -8.644 14.029 11.131 1.00 86.25 131 LYS A C 1
ATOM 1046 O O . LYS A 1 131 ? -8.110 14.761 11.963 1.00 86.25 131 LYS A O 1
ATOM 1051 N N . GLU A 1 132 ? -8.874 12.741 11.332 1.00 88.25 132 GLU A N 1
ATOM 1052 C CA . GLU A 1 132 ? -8.442 11.999 12.514 1.00 88.25 132 GLU A CA 1
ATOM 1053 C C . GLU A 1 132 ? -7.316 11.031 12.147 1.00 88.25 132 GLU A C 1
ATOM 1055 O O . GLU A 1 132 ? -7.287 10.444 11.061 1.00 88.25 132 GLU A O 1
ATOM 1060 N N . THR A 1 133 ? -6.357 10.879 13.056 1.00 91.56 133 THR A N 1
ATOM 1061 C CA . THR A 1 133 ? -5.157 10.068 12.850 1.00 91.56 133 THR A CA 1
ATOM 1062 C C . THR A 1 133 ? -5.281 8.768 13.633 1.00 91.56 133 THR A C 1
ATOM 1064 O O . THR A 1 133 ? -5.289 8.775 14.859 1.00 91.56 133 THR A O 1
ATOM 1067 N N . LEU A 1 134 ? -5.325 7.648 12.916 1.00 93.25 134 LEU A N 1
ATOM 1068 C CA . LEU A 1 134 ? -5.329 6.300 13.486 1.00 93.25 134 LEU A CA 1
ATOM 1069 C C . LEU A 1 134 ? -3.910 5.791 13.744 1.00 93.25 134 LEU A C 1
ATOM 1071 O O . LEU A 1 134 ? -3.662 5.037 14.682 1.00 93.25 134 LEU A O 1
ATOM 1075 N N . LEU A 1 135 ? -2.973 6.178 12.887 1.00 95.31 135 LEU A N 1
ATOM 1076 C CA . LEU A 1 135 ? -1.564 5.828 12.984 1.00 95.31 135 LEU A CA 1
ATOM 1077 C C . LEU A 1 135 ? -0.754 6.985 12.419 1.00 95.31 135 LEU A C 1
ATOM 1079 O O . LEU A 1 135 ? -1.051 7.447 11.320 1.00 95.31 135 LEU A O 1
ATOM 1083 N N . ASP A 1 136 ? 0.277 7.411 13.132 1.00 95.88 136 ASP A N 1
ATOM 1084 C CA . ASP A 1 136 ? 1.316 8.290 12.605 1.00 95.88 136 ASP A CA 1
ATOM 1085 C C . ASP A 1 136 ? 2.651 7.888 13.212 1.00 95.88 136 ASP A C 1
ATOM 1087 O O . ASP A 1 136 ? 2.891 8.064 14.408 1.00 95.88 136 ASP A O 1
ATOM 1091 N N . ILE A 1 137 ? 3.500 7.287 12.392 1.00 94.50 137 ILE A N 1
ATOM 1092 C CA . ILE A 1 137 ? 4.803 6.792 12.808 1.00 94.50 137 ILE A CA 1
ATOM 1093 C C . ILE A 1 137 ? 5.846 7.166 11.778 1.00 94.50 137 ILE A C 1
ATOM 1095 O O . ILE A 1 137 ? 5.647 6.971 10.582 1.00 94.50 137 ILE A O 1
ATOM 1099 N N . SER A 1 138 ? 6.964 7.690 12.265 1.00 92.06 138 SER A N 1
ATOM 1100 C CA . SER A 1 138 ? 8.101 8.087 11.447 1.00 92.06 138 SER A CA 1
ATOM 1101 C C . SER A 1 138 ? 9.347 7.441 12.028 1.00 92.06 138 SER A C 1
ATOM 1103 O O . SER A 1 138 ? 9.757 7.742 13.152 1.00 92.06 138 SER A O 1
ATOM 1105 N N . GLY A 1 139 ? 9.915 6.504 11.273 1.00 87.69 139 GLY A N 1
ATOM 1106 C CA . GLY A 1 139 ? 10.984 5.633 11.740 1.00 87.69 139 GLY A CA 1
ATOM 1107 C C . GLY A 1 139 ? 10.590 4.836 12.982 1.00 87.69 139 GLY A C 1
ATOM 1108 O O . GLY A 1 139 ? 9.592 4.120 12.992 1.00 87.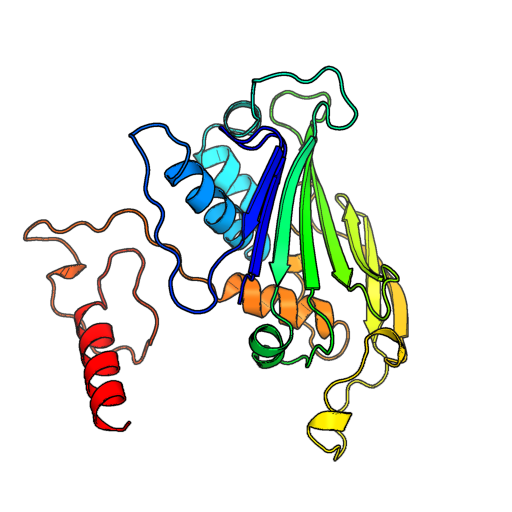69 139 GLY A O 1
ATOM 1109 N N . GLU A 1 140 ? 11.369 4.965 14.052 1.00 87.94 140 GLU A N 1
ATOM 1110 C CA . GLU A 1 140 ? 11.231 4.129 15.250 1.00 87.94 140 GLU A CA 1
ATOM 1111 C C . GLU A 1 140 ? 10.233 4.653 16.293 1.00 87.94 140 GLU A C 1
ATOM 1113 O O . GLU A 1 140 ? 10.057 4.036 17.346 1.00 87.94 140 GLU A O 1
ATOM 1118 N N . SER A 1 141 ? 9.553 5.775 16.047 1.00 89.88 141 SER A N 1
ATOM 1119 C CA . SER A 1 141 ? 8.610 6.322 17.026 1.00 89.88 141 SER A CA 1
ATOM 1120 C C . SER A 1 141 ? 7.388 6.957 16.389 1.00 89.88 141 SER A C 1
ATOM 1122 O O . SER A 1 141 ? 7.455 7.565 15.320 1.00 89.88 141 SER A O 1
ATOM 1124 N N . GLY A 1 142 ? 6.257 6.807 17.066 1.00 92.00 142 GLY A N 1
ATOM 1125 C CA . GLY A 1 142 ? 4.988 7.333 16.600 1.00 92.00 142 GLY A CA 1
ATOM 1126 C C . GLY A 1 142 ? 3.870 7.097 17.591 1.00 92.00 142 GLY A C 1
ATOM 1127 O O . GLY A 1 142 ? 4.100 6.689 18.734 1.00 92.00 142 GLY A O 1
ATOM 1128 N N . TYR A 1 143 ? 2.657 7.327 17.118 1.00 92.62 143 TYR A N 1
ATOM 1129 C CA . TYR A 1 143 ? 1.434 7.136 17.871 1.00 92.62 143 TYR A CA 1
ATOM 1130 C C . TYR A 1 143 ? 0.462 6.283 17.070 1.00 92.62 143 TYR A C 1
ATOM 1132 O O . TYR A 1 143 ? 0.353 6.418 15.850 1.00 92.62 143 TYR A O 1
ATOM 1140 N N . ALA A 1 144 ? -0.250 5.412 17.770 1.00 92.50 144 ALA A N 1
ATOM 1141 C CA . ALA A 1 144 ? -1.380 4.681 17.227 1.00 92.50 144 ALA A CA 1
ATOM 1142 C C . ALA A 1 144 ? -2.580 4.874 18.143 1.00 92.50 144 ALA A C 1
ATOM 1144 O O . ALA A 1 144 ? -2.438 4.948 19.363 1.00 92.50 144 ALA A O 1
ATOM 1145 N N . PHE A 1 145 ? -3.756 4.960 17.542 1.00 89.56 145 PHE A N 1
ATOM 1146 C CA . PHE A 1 145 ? -5.010 4.951 18.267 1.00 89.56 145 PHE A CA 1
ATOM 1147 C C . PHE A 1 145 ? -5.284 3.535 18.789 1.00 89.56 145 PHE A C 1
ATOM 1149 O O . PHE A 1 145 ? -5.516 2.617 18.004 1.00 89.56 145 PHE A O 1
ATOM 1156 N N . GLU A 1 146 ? -5.202 3.352 20.101 1.00 87.44 146 GLU A N 1
ATOM 1157 C CA . GLU A 1 146 ? -5.573 2.118 20.792 1.00 87.44 146 GLU A CA 1
ATOM 1158 C C . GLU A 1 146 ? -7.050 2.199 21.166 1.00 87.44 146 GLU A C 1
ATOM 1160 O O . GLU A 1 146 ? -7.462 3.158 21.823 1.00 87.44 146 GLU A O 1
ATOM 1165 N N . GLN A 1 147 ? -7.839 1.215 20.733 1.00 80.94 147 GLN A N 1
ATOM 1166 C CA . GLN A 1 147 ? -9.258 1.137 21.070 1.00 80.94 147 GLN A CA 1
ATOM 1167 C C . GLN A 1 147 ? -9.433 0.300 22.340 1.00 80.94 147 GLN A C 1
ATOM 1169 O O . GLN A 1 147 ? -8.825 -0.761 22.474 1.00 80.94 147 GLN A O 1
ATOM 1174 N N . ILE A 1 148 ? -10.254 0.788 23.266 1.00 65.38 148 ILE A N 1
ATOM 1175 C CA . ILE A 1 148 ? -10.589 0.110 24.518 1.00 65.38 148 ILE A CA 1
ATOM 1176 C C . ILE A 1 148 ? -11.896 -0.668 24.289 1.00 65.38 148 ILE A C 1
ATOM 1178 O O . ILE A 1 148 ? -12.802 -0.175 23.620 1.00 65.38 148 ILE A O 1
ATOM 1182 N N . ASP A 1 149 ? -11.966 -1.900 24.797 1.00 61.03 149 ASP A N 1
ATOM 1183 C CA . ASP A 1 149 ? -13.157 -2.763 24.776 1.00 61.03 149 ASP A CA 1
ATOM 1184 C C . ASP A 1 149 ? -13.739 -3.084 23.381 1.00 61.03 149 ASP A C 1
ATOM 1186 O O . ASP A 1 149 ? -14.949 -3.031 23.154 1.00 61.03 149 ASP A O 1
ATOM 1190 N N . TYR A 1 150 ? -12.895 -3.515 22.433 1.00 58.03 150 TYR A N 1
ATOM 1191 C CA . TYR A 1 150 ? -13.343 -4.125 21.166 1.00 58.03 150 TYR A CA 1
ATOM 1192 C C . TYR A 1 150 ? -13.828 -5.584 21.353 1.00 58.03 150 TYR A C 1
ATOM 1194 O O . TYR A 1 150 ? -13.442 -6.491 20.612 1.00 58.03 150 TYR A O 1
ATOM 1202 N N . GLU A 1 151 ? -14.654 -5.861 22.366 1.00 57.16 151 GLU A N 1
ATOM 1203 C CA . GLU A 1 151 ? -15.340 -7.153 22.462 1.00 57.16 151 GLU A CA 1
ATOM 1204 C C . GLU A 1 151 ? -16.612 -7.141 21.607 1.00 57.16 151 GLU A C 1
ATOM 1206 O O . GLU A 1 151 ? -17.416 -6.209 21.649 1.00 57.16 151 GLU A O 1
ATOM 1211 N N . LYS A 1 152 ? -16.796 -8.205 20.813 1.00 54.03 152 LYS A N 1
ATOM 1212 C CA . LYS A 1 152 ? -17.996 -8.460 20.002 1.00 54.03 152 LYS A CA 1
ATOM 1213 C C . LYS A 1 152 ? -19.199 -8.754 20.909 1.00 54.03 152 LYS A C 1
ATOM 1215 O O . LYS A 1 152 ? -19.626 -9.899 21.010 1.00 54.03 152 LYS A O 1
ATOM 1220 N N . GLN A 1 153 ? -19.724 -7.754 21.606 1.00 46.12 153 GLN A N 1
ATOM 1221 C CA . GLN A 1 153 ? -21.041 -7.863 22.230 1.00 46.12 153 GLN A CA 1
ATOM 1222 C C . GLN A 1 153 ? -22.127 -7.744 21.158 1.00 46.12 153 GLN A C 1
ATOM 1224 O O . GLN A 1 153 ? -21.937 -7.002 20.196 1.00 46.12 153 GLN A O 1
ATOM 1229 N N . ASP A 1 154 ? -23.223 -8.492 21.337 1.00 50.88 154 ASP A N 1
ATOM 1230 C CA . ASP A 1 154 ? -24.437 -8.549 20.505 1.00 50.88 154 ASP A CA 1
ATOM 1231 C C . ASP A 1 154 ? -24.913 -7.157 20.056 1.00 50.88 154 ASP A C 1
ATOM 1233 O O . ASP A 1 154 ? -25.739 -6.515 20.703 1.00 50.88 154 ASP A O 1
ATOM 1237 N N . ARG A 1 155 ? -24.370 -6.675 18.942 1.00 56.38 155 ARG A N 1
ATOM 1238 C CA . ARG A 1 155 ? -24.703 -5.391 18.325 1.00 56.38 155 ARG A CA 1
ATOM 1239 C C . ARG A 1 155 ? -25.202 -5.657 16.915 1.00 56.38 155 ARG A C 1
ATOM 1241 O O . ARG A 1 155 ? -24.702 -6.553 16.234 1.00 56.38 155 ARG A O 1
ATOM 1248 N N . SER A 1 156 ? -26.199 -4.893 16.488 1.00 56.84 156 SER A N 1
ATOM 1249 C CA . SER A 1 156 ? -26.698 -4.935 15.108 1.00 56.84 156 SER A CA 1
ATOM 1250 C C . SER A 1 156 ? -25.585 -4.593 14.101 1.00 56.84 156 SER A C 1
ATOM 1252 O O . SER A 1 156 ? -24.593 -3.965 14.465 1.00 56.84 156 SER A O 1
ATOM 1254 N N . GLU A 1 157 ? -25.711 -4.983 12.824 1.00 55.12 157 GLU A N 1
ATOM 1255 C CA . GLU A 1 157 ? -24.667 -4.695 11.817 1.00 55.12 157 GLU A CA 1
ATOM 1256 C C . GLU A 1 157 ? -24.359 -3.192 11.674 1.00 55.12 157 GLU A C 1
ATOM 1258 O O . GLU A 1 157 ? -23.202 -2.823 11.475 1.00 55.12 157 GLU A O 1
ATOM 1263 N N . GLU A 1 158 ? -25.357 -2.314 11.832 1.00 54.59 158 GLU A N 1
ATOM 1264 C CA . GLU A 1 158 ? -25.154 -0.857 11.850 1.00 54.59 158 GLU A CA 1
ATOM 1265 C C . GLU A 1 158 ? -24.417 -0.384 13.114 1.00 54.59 158 GLU A C 1
ATOM 1267 O O . GLU A 1 158 ? -23.554 0.485 13.022 1.00 54.59 158 GLU A O 1
ATOM 1272 N N . GLU A 1 159 ? -24.681 -0.988 14.277 1.00 53.75 159 GLU A N 1
ATOM 1273 C CA . GLU A 1 159 ? -23.962 -0.704 15.530 1.00 53.75 159 GLU A CA 1
ATOM 1274 C C . GLU A 1 159 ? -22.555 -1.312 15.572 1.00 53.75 159 GLU A C 1
ATOM 1276 O O . GLU A 1 159 ? -21.706 -0.845 16.337 1.00 53.75 159 GLU A O 1
ATOM 1281 N N . TYR A 1 160 ? -22.296 -2.348 14.767 1.00 55.31 160 TYR A N 1
ATOM 1282 C CA . TYR A 1 160 ? -20.960 -2.908 14.605 1.00 55.31 160 TYR A CA 1
ATOM 1283 C C . TYR A 1 160 ? -20.053 -1.898 13.902 1.00 55.31 160 TYR A C 1
ATOM 1285 O O . TYR A 1 160 ? -18.910 -1.724 14.322 1.00 55.31 160 TYR A O 1
ATOM 1293 N N . ARG A 1 161 ? -20.566 -1.166 12.900 1.00 53.31 161 ARG A N 1
ATOM 1294 C CA . ARG A 1 161 ? -19.844 -0.073 12.234 1.00 53.31 161 ARG A CA 1
ATOM 1295 C C . ARG A 1 161 ? -19.674 1.122 13.176 1.00 53.31 161 ARG A C 1
ATOM 1297 O O . ARG A 1 161 ? -20.437 2.082 13.147 1.00 53.31 161 ARG A O 1
ATOM 1304 N N . MET A 1 162 ? -18.638 1.087 14.008 1.00 57.97 162 MET A N 1
ATOM 1305 C CA . MET A 1 162 ? -18.297 2.215 14.866 1.00 57.97 162 MET A CA 1
ATOM 1306 C C . MET A 1 162 ? -17.626 3.337 14.060 1.00 57.97 162 MET A C 1
ATOM 1308 O O . MET A 1 162 ? -16.612 3.095 13.399 1.00 57.97 162 MET A O 1
ATOM 1312 N N . PRO A 1 163 ? -18.109 4.590 14.145 1.00 55.19 163 PRO A N 1
ATOM 1313 C CA . PRO A 1 163 ? -17.290 5.724 13.749 1.00 55.19 163 PRO A CA 1
ATOM 1314 C C . PRO A 1 163 ? -16.044 5.738 14.624 1.00 55.19 163 PRO A C 1
ATOM 1316 O O . PRO A 1 163 ? -16.153 5.570 15.838 1.00 55.19 163 PRO A O 1
ATOM 1319 N N . VAL A 1 164 ? -14.880 6.021 14.036 1.00 60.12 164 VAL A N 1
ATOM 1320 C CA . VAL A 1 164 ? -13.630 6.216 14.798 1.00 60.12 164 VAL A CA 1
ATOM 1321 C C . VAL A 1 164 ? -13.840 7.213 15.947 1.00 60.12 164 VAL A C 1
ATOM 1323 O O . VAL A 1 164 ? -13.369 6.993 17.054 1.00 60.12 164 VAL A O 1
ATOM 1326 N N . LYS A 1 165 ? -14.667 8.238 15.722 1.00 56.34 165 LYS A N 1
ATOM 1327 C CA . LYS A 1 165 ? -15.066 9.253 16.703 1.00 56.34 165 LYS A CA 1
ATOM 1328 C C . LYS A 1 165 ? -15.827 8.721 17.930 1.00 56.34 165 LYS A C 1
ATOM 1330 O O . LYS A 1 165 ? -15.749 9.335 18.989 1.00 56.34 165 LYS A O 1
ATOM 1335 N N . ASN A 1 166 ? -16.569 7.618 17.793 1.00 56.19 166 ASN A N 1
ATOM 1336 C CA . ASN A 1 166 ? -17.320 6.991 18.891 1.00 56.19 166 ASN A CA 1
ATOM 1337 C C . ASN A 1 166 ? -16.596 5.764 19.466 1.00 56.19 166 ASN A C 1
ATOM 1339 O O . ASN A 1 166 ? -17.091 5.160 20.415 1.00 56.19 166 ASN A O 1
ATOM 1343 N N . ALA A 1 167 ? -15.457 5.373 18.889 1.00 63.81 167 ALA A N 1
ATOM 1344 C CA . ALA A 1 167 ? -14.604 4.357 19.474 1.00 63.81 167 ALA A CA 1
ATOM 1345 C C . ALA A 1 167 ? -13.940 4.950 20.724 1.00 63.81 167 ALA A C 1
ATOM 1347 O O . ALA A 1 167 ? -13.138 5.879 20.629 1.00 63.81 167 ALA A O 1
ATOM 1348 N N . GLU A 1 168 ? -14.274 4.431 21.906 1.00 65.69 168 GLU A N 1
ATOM 1349 C CA . GLU A 1 168 ? -13.533 4.769 23.118 1.00 65.69 168 GLU A CA 1
ATOM 1350 C C . GLU A 1 168 ? -12.091 4.271 22.965 1.00 65.69 168 GLU A C 1
ATOM 1352 O O . GLU A 1 168 ? -11.836 3.110 22.643 1.00 65.69 168 GLU A O 1
ATOM 1357 N N . GLY A 1 169 ? -11.124 5.168 23.126 1.00 72.50 169 GLY A N 1
ATOM 1358 C CA . GLY A 1 169 ? -9.732 4.855 22.851 1.00 72.50 169 GLY A CA 1
ATOM 1359 C C . GLY A 1 169 ? -8.794 5.992 23.210 1.00 72.50 169 GLY A C 1
ATOM 1360 O O . GLY A 1 169 ? -9.205 7.080 23.613 1.00 72.50 169 GLY A O 1
ATOM 1361 N N . THR A 1 170 ? -7.496 5.739 23.112 1.00 82.00 170 THR A N 1
ATOM 1362 C CA . THR A 1 170 ? -6.460 6.732 23.405 1.00 82.00 170 THR A CA 1
ATOM 1363 C C . THR A 1 170 ? -5.310 6.590 22.419 1.00 82.00 170 THR A C 1
ATOM 1365 O O . THR A 1 170 ? -4.932 5.494 22.017 1.00 82.00 170 THR A O 1
ATOM 1368 N N . SER A 1 171 ? -4.722 7.718 22.019 1.00 86.25 171 SER A N 1
ATOM 1369 C CA . SER A 1 171 ? -3.469 7.696 21.264 1.00 86.25 171 SER A CA 1
ATOM 1370 C C . SER A 1 171 ? -2.330 7.257 22.175 1.00 86.25 171 SER A C 1
ATOM 1372 O O . SER A 1 171 ? -1.963 7.970 23.109 1.00 86.25 171 SER A O 1
ATOM 1374 N N . VAL A 1 172 ? -1.745 6.101 21.886 1.00 90.94 172 VAL A N 1
ATOM 1375 C CA . VAL A 1 172 ? -0.617 5.557 22.640 1.00 90.94 172 VAL A CA 1
ATOM 1376 C C . VAL A 1 172 ? 0.662 5.643 21.833 1.00 90.94 172 VAL A C 1
ATOM 1378 O O . VAL A 1 172 ? 0.671 5.506 20.609 1.00 90.94 172 VAL A O 1
ATOM 1381 N N . LYS A 1 173 ? 1.772 5.877 22.531 1.00 91.38 173 LYS A N 1
ATOM 1382 C CA . LYS A 1 173 ? 3.091 5.883 21.909 1.00 91.38 173 LYS A CA 1
ATOM 1383 C C . LYS A 1 173 ? 3.485 4.456 21.543 1.00 91.38 173 LYS A C 1
ATOM 1385 O O . LYS A 1 173 ? 3.477 3.568 22.394 1.00 91.38 173 LYS A O 1
ATOM 1390 N N . ILE A 1 174 ? 3.894 4.262 20.298 1.00 90.25 174 ILE A N 1
ATOM 1391 C CA . ILE A 1 174 ? 4.385 2.984 19.786 1.00 90.25 174 ILE A CA 1
ATOM 1392 C C . ILE A 1 174 ? 5.840 3.108 19.338 1.00 90.25 174 ILE A C 1
ATOM 1394 O O . ILE A 1 174 ? 6.321 4.197 19.006 1.00 90.25 174 ILE A O 1
ATOM 1398 N N . LYS A 1 175 ? 6.546 1.976 19.343 1.00 85.88 175 LYS A N 1
ATOM 1399 C CA . LYS A 1 175 ? 7.893 1.863 18.783 1.00 85.88 175 LYS A CA 1
ATOM 1400 C C . LYS A 1 175 ? 7.809 1.239 17.397 1.00 85.88 175 LYS A C 1
ATOM 1402 O O . LYS A 1 175 ? 7.216 0.175 17.236 1.00 85.88 175 LYS A O 1
ATOM 1407 N N . GLY A 1 176 ? 8.407 1.905 16.419 1.00 77.38 176 GLY A N 1
ATOM 1408 C CA . GLY A 1 176 ? 8.673 1.322 15.112 1.00 77.38 176 GLY A CA 1
ATOM 1409 C C . GLY A 1 176 ? 9.828 0.334 15.211 1.00 77.38 176 GLY A C 1
ATOM 1410 O O . GLY A 1 176 ? 10.675 0.445 16.095 1.00 77.38 176 GLY A O 1
ATOM 1411 N N . GLN A 1 177 ? 9.844 -0.651 14.319 1.00 76.38 177 GLN A N 1
ATOM 1412 C CA . GLN A 1 177 ? 10.889 -1.680 14.294 1.00 76.38 177 GLN A CA 1
ATOM 1413 C C . GLN A 1 177 ? 12.049 -1.326 13.352 1.00 76.38 177 GLN A C 1
ATOM 1415 O O . GLN A 1 177 ? 13.079 -1.991 13.378 1.00 76.38 177 GLN A O 1
ATOM 1420 N N . SER A 1 178 ? 11.869 -0.326 12.483 1.00 84.38 178 SER A N 1
ATOM 1421 C CA . SER A 1 178 ? 12.817 0.028 11.427 1.00 84.38 178 SER A CA 1
ATOM 1422 C C . SER A 1 178 ? 12.553 1.442 10.912 1.00 84.38 178 SER A C 1
ATOM 1424 O O . SER A 1 178 ? 11.409 1.894 10.880 1.00 84.38 178 SER A O 1
ATOM 1426 N N . PHE A 1 179 ? 13.605 2.112 10.439 1.00 85.88 179 PHE A N 1
ATOM 1427 C CA . PHE A 1 179 ? 13.502 3.374 9.700 1.00 85.88 179 PHE A CA 1
ATOM 1428 C C . PHE A 1 179 ? 12.980 3.209 8.269 1.00 85.88 179 PHE A C 1
ATOM 1430 O O . PHE A 1 179 ? 12.538 4.187 7.670 1.00 85.88 179 PHE A O 1
ATOM 1437 N N . HIS A 1 180 ? 13.017 1.989 7.731 1.00 89.50 180 HIS A N 1
ATOM 1438 C CA . HIS A 1 180 ? 12.756 1.712 6.316 1.00 89.50 180 HIS A CA 1
ATOM 1439 C C . HIS A 1 180 ? 11.537 0.824 6.071 1.00 89.50 180 HIS A C 1
ATOM 1441 O O . HIS A 1 180 ? 11.148 0.646 4.924 1.00 89.50 180 HIS A O 1
ATOM 1447 N N . GLU A 1 181 ? 10.944 0.254 7.120 1.00 92.06 181 GLU A N 1
ATOM 1448 C CA . GLU A 1 181 ? 9.797 -0.647 6.991 1.00 92.06 181 GLU A CA 1
ATOM 1449 C C . GLU A 1 181 ? 8.541 -0.030 7.581 1.00 92.06 181 GLU A C 1
ATOM 1451 O O . GLU A 1 181 ? 8.585 0.672 8.595 1.00 92.06 181 GLU A O 1
ATOM 1456 N N . SER A 1 182 ? 7.403 -0.271 6.930 1.00 92.12 182 SER A N 1
ATOM 1457 C CA . SER A 1 182 ? 6.142 0.274 7.414 1.00 92.12 182 SER A CA 1
ATOM 1458 C C . SER A 1 182 ? 5.781 -0.382 8.738 1.00 92.12 182 SER A C 1
ATOM 1460 O O . SER A 1 182 ? 5.779 -1.607 8.860 1.00 92.12 182 SER A O 1
ATOM 1462 N N . ALA A 1 183 ? 5.382 0.421 9.723 1.00 91.44 183 ALA A N 1
ATOM 1463 C CA . ALA A 1 183 ? 4.926 -0.124 10.997 1.00 91.44 183 ALA A CA 1
ATOM 1464 C C . ALA A 1 183 ? 3.706 -1.041 10.836 1.00 91.44 183 ALA A C 1
ATOM 1466 O O . ALA A 1 183 ? 3.550 -1.970 11.628 1.00 91.44 183 ALA A O 1
ATOM 1467 N N . LEU A 1 184 ? 2.887 -0.832 9.794 1.00 93.31 184 LEU A N 1
ATOM 1468 C CA . LEU A 1 184 ? 1.718 -1.660 9.468 1.00 93.31 184 LEU A CA 1
ATOM 1469 C C . LEU A 1 184 ? 2.067 -3.131 9.209 1.00 93.31 184 LEU A C 1
ATOM 1471 O O . LEU A 1 184 ? 1.214 -3.997 9.407 1.00 93.31 184 LEU A O 1
ATOM 1475 N N . ALA A 1 185 ? 3.320 -3.445 8.869 1.00 93.06 185 ALA A N 1
ATOM 1476 C CA . ALA A 1 185 ? 3.787 -4.827 8.791 1.00 93.06 185 ALA A CA 1
ATOM 1477 C C . ALA A 1 185 ? 3.712 -5.565 10.142 1.00 93.06 185 ALA A C 1
ATOM 1479 O O . ALA A 1 185 ? 3.473 -6.769 10.185 1.00 93.06 185 ALA A O 1
ATOM 1480 N N . SER A 1 186 ? 3.860 -4.837 11.253 1.00 90.94 186 SER A N 1
ATOM 1481 C CA . SER A 1 186 ? 3.858 -5.399 12.611 1.00 90.94 186 SER A CA 1
ATOM 1482 C C . SER A 1 186 ? 2.481 -5.429 13.287 1.00 90.94 186 SER A C 1
ATOM 1484 O O . SER A 1 186 ? 2.310 -6.116 14.295 1.00 90.94 186 SER A O 1
ATOM 1486 N N . PHE A 1 187 ? 1.482 -4.730 12.735 1.00 91.56 187 PHE A N 1
ATOM 1487 C CA . PHE A 1 187 ? 0.126 -4.709 13.288 1.00 91.56 187 PHE A CA 1
ATOM 1488 C C . PHE A 1 187 ? -0.595 -6.025 12.998 1.00 91.56 187 PHE A C 1
ATOM 1490 O O . PHE A 1 187 ? -0.938 -6.323 11.851 1.00 91.56 187 PHE A O 1
ATOM 1497 N N . ASN A 1 188 ? -0.814 -6.814 14.051 1.00 91.12 188 ASN A N 1
ATOM 1498 C CA . ASN A 1 188 ? -1.491 -8.112 13.985 1.00 91.12 188 ASN A CA 1
ATOM 1499 C C . ASN A 1 188 ? -2.523 -8.319 15.111 1.00 91.12 188 ASN A C 1
ATOM 1501 O O . ASN A 1 188 ? -3.171 -9.366 15.156 1.00 91.12 188 ASN A O 1
ATOM 1505 N N . ASP A 1 189 ? -2.699 -7.327 15.985 1.00 89.62 189 ASP A N 1
ATOM 1506 C CA . ASP A 1 189 ? -3.572 -7.372 17.158 1.00 89.62 189 ASP A CA 1
ATOM 1507 C C . ASP A 1 189 ? -4.885 -6.629 16.868 1.00 89.62 189 ASP A C 1
ATOM 1509 O O . ASP A 1 189 ? -4.952 -5.398 16.916 1.00 89.62 189 ASP A O 1
ATOM 1513 N N . LEU A 1 190 ? -5.929 -7.395 16.535 1.00 87.88 190 LEU A N 1
ATOM 1514 C CA . LEU A 1 190 ? -7.270 -6.854 16.302 1.00 87.88 190 LEU A CA 1
ATOM 1515 C C . LEU A 1 190 ? -7.965 -6.404 17.590 1.00 87.88 190 LEU A C 1
ATOM 1517 O O . LEU A 1 190 ? -8.889 -5.612 17.497 1.00 87.88 190 LEU A O 1
ATOM 1521 N N . SER A 1 191 ? -7.572 -6.900 18.763 1.00 85.19 191 SER A N 1
ATOM 1522 C CA . SER A 1 191 ? -8.198 -6.467 20.018 1.00 85.19 191 SER A CA 1
ATOM 1523 C C . SER A 1 191 ? -7.741 -5.072 20.424 1.00 85.19 191 SER A C 1
ATOM 1525 O O . SER A 1 191 ? -8.548 -4.260 20.856 1.00 85.19 191 SER A O 1
ATOM 1527 N N . ARG A 1 192 ? -6.451 -4.785 20.238 1.00 87.44 192 ARG A N 1
ATOM 1528 C CA . ARG A 1 192 ? -5.822 -3.544 20.688 1.00 87.44 192 ARG A CA 1
ATOM 1529 C C . ARG A 1 192 ? -5.801 -2.452 19.621 1.00 87.44 192 ARG A C 1
ATOM 1531 O O . ARG A 1 192 ? -6.025 -1.276 19.900 1.00 87.44 192 ARG A O 1
ATOM 1538 N N . PHE A 1 193 ? -5.512 -2.848 18.384 1.00 91.31 193 PHE A N 1
ATOM 1539 C CA . PHE A 1 193 ? -5.345 -1.951 17.242 1.00 91.31 193 PHE A CA 1
ATOM 1540 C C . PHE A 1 193 ? -6.200 -2.423 16.060 1.00 91.31 193 PHE A C 1
ATOM 1542 O O . PHE A 1 193 ? -5.658 -2.791 15.007 1.00 91.31 193 PHE A O 1
ATOM 1549 N N . PRO A 1 194 ? -7.534 -2.478 16.216 1.00 90.12 194 PRO A N 1
ATOM 1550 C CA . PRO A 1 194 ? -8.410 -3.081 15.221 1.00 90.12 194 PRO A CA 1
ATOM 1551 C C . PRO A 1 194 ? -8.325 -2.373 13.864 1.00 90.12 194 PRO A C 1
ATOM 1553 O O . PRO A 1 194 ? -8.094 -3.022 12.844 1.00 90.12 194 PRO A O 1
ATOM 1556 N N . ALA A 1 195 ? -8.419 -1.040 13.846 1.00 90.75 195 ALA A N 1
ATOM 1557 C CA . ALA A 1 195 ? -8.421 -0.251 12.616 1.00 90.75 195 ALA A CA 1
ATOM 1558 C C . ALA A 1 195 ? -7.087 -0.328 11.850 1.00 90.75 195 ALA A C 1
ATOM 1560 O O . ALA A 1 195 ? -7.066 -0.335 10.618 1.00 90.75 195 ALA A O 1
ATOM 1561 N N . GLN A 1 196 ? -5.958 -0.398 12.548 1.00 93.94 196 GLN A N 1
ATOM 1562 C CA . GLN A 1 196 ? -4.636 -0.512 11.935 1.00 93.94 196 GLN A CA 1
ATOM 1563 C C . GLN A 1 196 ? -4.393 -1.940 11.442 1.00 93.94 196 GLN A C 1
ATOM 1565 O O . GLN A 1 196 ? -3.925 -2.135 10.321 1.00 93.94 196 GLN A O 1
ATOM 1570 N N . THR A 1 197 ? -4.761 -2.940 12.249 1.00 94.44 197 THR A N 1
ATOM 1571 C CA . THR A 1 197 ? -4.602 -4.359 11.912 1.00 94.44 197 THR A CA 1
ATOM 1572 C C . THR A 1 197 ? -5.488 -4.765 10.735 1.00 94.44 197 THR A C 1
ATOM 1574 O O . THR A 1 197 ? -5.003 -5.431 9.821 1.00 94.44 197 THR A O 1
ATOM 1577 N N . ALA A 1 198 ? -6.755 -4.347 10.699 1.00 94.00 198 ALA A N 1
ATOM 1578 C CA . ALA A 1 198 ? -7.646 -4.621 9.571 1.00 94.00 198 ALA A CA 1
ATOM 1579 C C . ALA A 1 198 ? -7.178 -3.912 8.288 1.00 94.00 198 ALA A C 1
ATOM 1581 O O . ALA A 1 198 ? -7.124 -4.549 7.234 1.00 94.00 198 ALA A O 1
ATOM 1582 N N . SER A 1 199 ? -6.718 -2.655 8.385 1.00 95.12 199 SER A N 1
ATOM 1583 C CA . SER A 1 199 ? -6.108 -1.944 7.250 1.00 95.12 199 SER A CA 1
ATOM 1584 C C . SER A 1 199 ? -4.901 -2.699 6.700 1.00 95.12 199 SER A C 1
ATOM 1586 O O . SER A 1 199 ? -4.813 -2.943 5.498 1.00 95.12 199 SER A O 1
ATOM 1588 N N . ALA A 1 200 ? -3.984 -3.115 7.578 1.00 95.50 200 ALA A N 1
ATOM 1589 C CA . ALA A 1 200 ? -2.802 -3.864 7.179 1.00 95.50 200 ALA A CA 1
ATOM 1590 C C . ALA A 1 200 ? -3.175 -5.202 6.524 1.00 95.50 200 ALA A C 1
ATOM 1592 O O . ALA A 1 200 ? -2.643 -5.527 5.466 1.00 95.50 200 ALA A O 1
ATOM 1593 N N . ARG A 1 201 ? -4.125 -5.956 7.094 1.00 94.94 201 ARG A N 1
ATOM 1594 C CA . ARG A 1 201 ? -4.617 -7.219 6.516 1.00 94.94 201 ARG A CA 1
ATOM 1595 C C . ARG A 1 201 ? -5.216 -7.025 5.127 1.00 94.94 201 ARG A C 1
ATOM 1597 O O . ARG A 1 201 ? -4.830 -7.748 4.213 1.00 94.94 201 ARG A O 1
ATOM 1604 N N . GLY A 1 202 ? -6.099 -6.042 4.954 1.00 94.38 202 GLY A N 1
ATOM 1605 C CA . GLY A 1 202 ? -6.712 -5.764 3.657 1.00 94.38 202 GLY A CA 1
ATOM 1606 C C . GLY A 1 202 ? -5.686 -5.371 2.602 1.00 94.38 202 GLY A C 1
ATOM 1607 O O . GLY A 1 202 ? -5.687 -5.902 1.494 1.00 94.38 202 GLY A O 1
ATOM 1608 N N . LEU A 1 203 ? -4.735 -4.511 2.969 1.00 95.31 203 LEU A N 1
ATOM 1609 C CA . LEU A 1 203 ? -3.660 -4.100 2.073 1.00 95.31 203 LEU A CA 1
ATOM 1610 C C . LEU A 1 203 ? -2.677 -5.237 1.731 1.00 95.31 203 LEU A C 1
ATOM 1612 O O . LEU A 1 203 ? -2.213 -5.294 0.593 1.00 95.31 203 LEU A O 1
ATOM 1616 N N . ARG A 1 204 ? -2.391 -6.161 2.664 1.00 92.44 204 ARG A N 1
ATOM 1617 C CA . ARG A 1 204 ? -1.609 -7.387 2.389 1.00 92.44 204 ARG A CA 1
ATOM 1618 C C . ARG A 1 204 ? -2.346 -8.345 1.456 1.00 92.44 204 ARG A C 1
ATOM 1620 O O . ARG A 1 204 ? -1.696 -8.999 0.645 1.00 92.44 204 ARG A O 1
ATOM 1627 N N . ASN A 1 205 ? -3.676 -8.408 1.534 1.00 90.19 205 ASN A N 1
ATOM 1628 C CA . ASN A 1 205 ? -4.506 -9.323 0.742 1.00 90.19 205 ASN A CA 1
ATOM 1629 C C . ASN A 1 205 ? -4.648 -8.923 -0.743 1.00 90.19 205 ASN A C 1
ATOM 1631 O O . ASN A 1 205 ? -5.581 -9.330 -1.428 1.00 90.19 205 ASN A O 1
ATOM 1635 N N . GLN A 1 206 ? -3.737 -8.099 -1.258 1.00 87.00 206 GLN A N 1
ATOM 1636 C CA . GLN A 1 206 ? -3.673 -7.761 -2.673 1.00 87.00 206 GLN A CA 1
ATOM 1637 C C . GLN A 1 206 ? -2.764 -8.744 -3.403 1.00 87.00 206 GLN A C 1
ATOM 1639 O O . GLN A 1 206 ? -1.673 -9.087 -2.935 1.00 87.00 206 GLN A O 1
ATOM 1644 N N . ALA A 1 207 ? -3.168 -9.146 -4.600 1.00 85.38 207 ALA A N 1
ATOM 1645 C CA . ALA A 1 207 ? -2.308 -9.865 -5.522 1.00 85.38 207 ALA A CA 1
ATOM 1646 C C . ALA A 1 207 ? -1.843 -8.923 -6.639 1.00 85.38 207 ALA A C 1
ATOM 1648 O O . ALA A 1 207 ? -2.622 -8.122 -7.149 1.00 85.38 207 ALA A O 1
ATOM 1649 N N . SER A 1 208 ? -0.561 -9.004 -6.992 1.00 83.44 208 SER A N 1
ATOM 1650 C CA . SER A 1 208 ? 0.023 -8.262 -8.109 1.00 83.44 208 SER A CA 1
ATOM 1651 C C . SER A 1 208 ? 0.775 -9.241 -8.994 1.00 83.44 208 SER A C 1
ATOM 1653 O O . SER A 1 208 ? 1.518 -10.086 -8.489 1.00 83.44 208 SER A O 1
ATOM 1655 N N . TYR A 1 209 ? 0.568 -9.112 -10.299 1.00 85.06 209 TYR A N 1
ATOM 1656 C CA . TYR A 1 209 ? 1.136 -9.970 -11.328 1.00 85.06 209 TYR A CA 1
ATOM 1657 C C . TYR A 1 209 ? 1.732 -9.078 -12.413 1.00 85.06 209 TYR A C 1
ATOM 1659 O O . TYR A 1 209 ? 1.087 -8.121 -12.843 1.00 85.06 209 TYR A O 1
ATOM 1667 N N . SER A 1 210 ? 2.952 -9.378 -12.851 1.00 75.81 210 SER A N 1
ATOM 1668 C CA . SER A 1 210 ? 3.616 -8.641 -13.930 1.00 75.81 210 SER A CA 1
ATOM 1669 C C . SER A 1 210 ? 3.761 -9.511 -15.171 1.00 75.81 210 SER A C 1
ATOM 1671 O O . SER A 1 210 ? 3.135 -9.237 -16.191 1.00 75.81 210 SER A O 1
ATOM 1673 N N . ASP A 1 211 ? 4.535 -10.588 -15.051 1.00 81.69 211 ASP A N 1
ATOM 1674 C CA . ASP A 1 211 ? 4.917 -11.456 -16.155 1.00 81.69 211 ASP A CA 1
ATOM 1675 C C . ASP A 1 211 ? 4.742 -12.919 -15.757 1.00 81.69 211 ASP A C 1
ATOM 1677 O O . ASP A 1 211 ? 5.287 -13.372 -14.751 1.00 81.69 211 ASP A O 1
ATOM 1681 N N . PHE A 1 212 ? 4.025 -13.670 -16.587 1.00 86.31 212 PHE A N 1
ATOM 1682 C CA . PHE A 1 212 ? 3.949 -15.122 -16.479 1.00 86.31 212 PHE A CA 1
ATOM 1683 C C . PHE A 1 212 ? 4.836 -15.772 -17.537 1.00 86.31 212 PHE A C 1
ATOM 1685 O O . PHE A 1 212 ? 4.782 -15.421 -18.719 1.00 86.31 212 PHE A O 1
ATOM 1692 N N . ASP A 1 213 ? 5.621 -16.771 -17.132 1.00 86.94 213 ASP A N 1
ATOM 1693 C CA . ASP A 1 213 ? 6.296 -17.632 -18.095 1.00 86.94 213 ASP A CA 1
ATOM 1694 C C . ASP A 1 213 ? 5.262 -18.539 -18.770 1.00 86.94 213 ASP A C 1
ATOM 1696 O O . ASP A 1 213 ? 4.669 -19.422 -18.153 1.00 86.94 213 ASP A O 1
ATOM 1700 N N . THR A 1 214 ? 5.055 -18.334 -20.066 1.00 89.31 214 THR A N 1
ATOM 1701 C CA . THR A 1 214 ? 4.098 -19.100 -20.872 1.00 89.31 214 THR A CA 1
ATOM 1702 C C . THR A 1 214 ? 4.777 -20.105 -21.803 1.00 89.31 214 THR A C 1
ATOM 1704 O O . THR A 1 214 ? 4.114 -20.684 -22.671 1.00 89.31 214 THR A O 1
ATOM 1707 N N . ARG A 1 215 ? 6.087 -20.350 -21.657 1.00 92.75 215 ARG A N 1
ATOM 1708 C CA . ARG A 1 215 ? 6.838 -21.324 -22.472 1.00 92.75 215 ARG A CA 1
ATOM 1709 C C . ARG A 1 215 ? 6.414 -22.769 -22.161 1.00 92.75 215 ARG A C 1
ATOM 1711 O O . ARG A 1 215 ? 5.903 -23.030 -21.079 1.00 92.75 215 ARG A O 1
ATOM 1718 N N . PRO A 1 216 ? 6.668 -23.750 -23.052 1.00 89.94 216 PRO A N 1
ATOM 1719 C CA . PRO A 1 216 ? 6.168 -25.126 -22.902 1.00 89.94 216 PRO A CA 1
ATOM 1720 C C . PRO A 1 216 ? 6.519 -25.856 -21.596 1.00 89.94 216 PRO A C 1
ATOM 1722 O O . PRO A 1 216 ? 5.831 -26.805 -21.244 1.00 89.94 216 PRO A O 1
ATOM 1725 N N . ARG A 1 217 ? 7.586 -25.451 -20.894 1.00 89.19 217 ARG A N 1
ATOM 1726 C CA . ARG A 1 217 ? 8.039 -26.074 -19.636 1.00 89.19 217 ARG A CA 1
ATOM 1727 C C . ARG A 1 217 ? 7.738 -25.241 -18.387 1.00 89.19 217 ARG A C 1
ATOM 1729 O O . ARG A 1 217 ? 8.206 -25.606 -17.312 1.00 89.19 217 ARG A O 1
ATOM 1736 N N . SER A 1 218 ? 7.021 -24.127 -18.513 1.00 91.06 218 SER A N 1
ATOM 1737 C CA . SER A 1 218 ? 6.718 -23.273 -17.365 1.00 91.06 218 SER A CA 1
ATOM 1738 C C . SER A 1 218 ? 5.802 -23.971 -16.361 1.00 91.06 218 SER A C 1
ATOM 1740 O O . SER A 1 218 ? 5.032 -24.855 -16.737 1.00 91.06 218 SER A O 1
ATOM 1742 N N . GLN A 1 219 ? 5.873 -23.564 -15.090 1.00 87.62 219 GLN A N 1
ATOM 1743 C CA . GLN A 1 219 ? 5.034 -24.124 -14.021 1.00 87.62 219 GLN A CA 1
ATOM 1744 C C . GLN A 1 219 ? 3.539 -23.973 -14.330 1.00 87.62 219 GLN A C 1
ATOM 1746 O O . GLN A 1 219 ? 2.777 -24.912 -14.148 1.00 87.62 219 GLN A O 1
ATOM 1751 N N . MET A 1 220 ? 3.147 -22.852 -14.943 1.00 88.81 220 MET A N 1
ATOM 1752 C CA . MET A 1 220 ? 1.782 -22.577 -15.409 1.00 88.81 220 MET A CA 1
ATOM 1753 C C . MET A 1 220 ? 1.217 -23.614 -16.400 1.00 88.81 220 MET A C 1
ATOM 1755 O O . MET A 1 220 ? 0.002 -23.713 -16.567 1.00 88.81 220 MET A O 1
ATOM 1759 N N . ARG A 1 221 ? 2.076 -24.377 -17.091 1.00 86.44 221 ARG A N 1
ATOM 1760 C CA . ARG A 1 221 ? 1.676 -25.449 -18.023 1.00 86.44 221 ARG A CA 1
ATOM 1761 C C . ARG A 1 221 ? 1.843 -26.855 -17.446 1.00 86.44 221 ARG A C 1
ATOM 1763 O O . ARG A 1 221 ? 1.613 -27.828 -18.164 1.00 86.44 221 ARG A O 1
ATOM 1770 N N . GLN A 1 222 ? 2.278 -26.975 -16.196 1.00 84.44 222 GLN A N 1
ATOM 1771 C CA . GLN A 1 222 ? 2.446 -28.257 -15.525 1.00 84.44 222 GLN A CA 1
ATOM 1772 C C . GLN A 1 222 ? 1.187 -28.609 -14.731 1.00 84.44 222 GLN A C 1
ATOM 1774 O O . GLN A 1 222 ? 0.434 -27.746 -14.289 1.00 84.44 222 GLN A O 1
ATOM 1779 N N . SER A 1 223 ? 0.936 -29.906 -14.571 1.00 81.38 223 SER A N 1
ATOM 1780 C CA . SER A 1 223 ? -0.127 -30.389 -13.694 1.00 81.38 223 SER A CA 1
ATOM 1781 C C . SER A 1 223 ? 0.239 -30.130 -12.234 1.00 81.38 223 SER A C 1
ATOM 1783 O O . SER A 1 223 ? 1.343 -30.481 -11.817 1.00 81.38 223 SER A O 1
ATOM 1785 N N . ILE A 1 224 ? -0.706 -29.622 -11.450 1.00 81.75 224 ILE A N 1
ATOM 1786 C CA . ILE A 1 224 ? -0.560 -29.408 -10.008 1.00 81.75 224 ILE A CA 1
ATOM 1787 C C . ILE A 1 224 ? -1.657 -30.160 -9.247 1.00 81.75 224 ILE A C 1
ATOM 1789 O O . ILE A 1 224 ? -2.743 -30.402 -9.780 1.00 81.75 224 ILE A O 1
ATOM 1793 N N . GLN A 1 225 ? -1.376 -30.551 -8.004 1.00 79.56 225 GLN A N 1
ATOM 1794 C CA . GLN A 1 225 ? -2.413 -31.043 -7.098 1.00 79.56 225 GLN A CA 1
ATOM 1795 C C . GLN A 1 225 ? -3.278 -29.880 -6.611 1.00 79.56 225 GLN A C 1
ATOM 1797 O O . GLN A 1 225 ? -2.774 -28.784 -6.385 1.00 79.56 225 GLN A O 1
ATOM 1802 N N . ALA A 1 226 ? -4.574 -30.124 -6.425 1.00 76.38 226 ALA A N 1
ATOM 1803 C CA . ALA A 1 226 ? -5.475 -29.104 -5.910 1.00 76.38 226 ALA A CA 1
ATOM 1804 C C . ALA A 1 226 ? -5.058 -28.681 -4.489 1.00 76.38 226 ALA A C 1
ATOM 1806 O O . ALA A 1 226 ? -4.986 -29.513 -3.587 1.00 76.38 226 ALA A O 1
ATOM 1807 N N . THR A 1 227 ? -4.797 -27.388 -4.298 1.00 78.38 227 THR A N 1
ATOM 1808 C CA . THR A 1 227 ? -4.350 -26.795 -3.026 1.00 78.38 227 THR A CA 1
ATOM 1809 C C . THR A 1 227 ? -5.474 -26.106 -2.248 1.00 78.38 227 THR A C 1
ATOM 1811 O O . THR A 1 227 ? -5.279 -25.738 -1.095 1.00 78.38 227 THR A O 1
ATOM 1814 N N . GLY A 1 228 ? -6.642 -25.898 -2.866 1.00 77.44 228 GLY A N 1
ATOM 1815 C CA . GLY A 1 228 ? -7.771 -25.159 -2.281 1.00 77.44 228 GLY A CA 1
ATOM 1816 C C . GLY A 1 228 ? -7.601 -23.633 -2.246 1.00 77.44 228 GLY A C 1
ATOM 1817 O O . GLY A 1 228 ? -8.520 -22.934 -1.838 1.00 77.44 228 GLY A O 1
ATOM 1818 N N . LEU A 1 229 ? -6.456 -23.113 -2.694 1.00 81.06 229 LEU A N 1
ATOM 1819 C CA . LEU A 1 229 ? -6.200 -21.683 -2.861 1.00 81.06 229 LEU A CA 1
ATOM 1820 C C . LEU A 1 229 ? -7.126 -21.045 -3.910 1.00 81.06 229 LEU A C 1
ATOM 1822 O 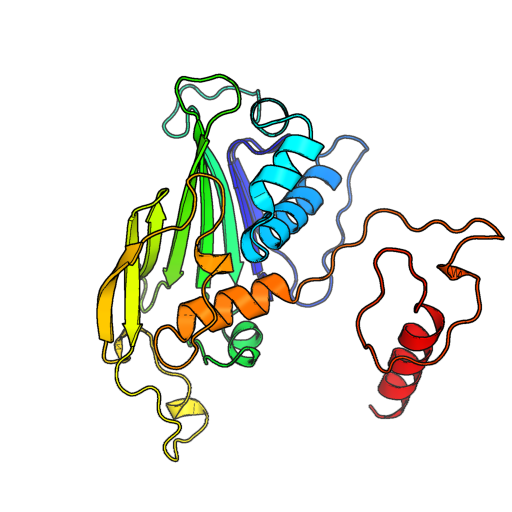O . LEU A 1 229 ? -7.410 -21.639 -4.955 1.00 81.06 229 LEU A O 1
ATOM 1826 N N . ASP A 1 230 ? -7.547 -19.814 -3.638 1.00 82.00 230 ASP A N 1
ATOM 1827 C CA . ASP A 1 230 ? -8.399 -18.972 -4.484 1.00 82.00 230 ASP A CA 1
ATOM 1828 C C . ASP A 1 230 ? -7.667 -17.742 -5.056 1.00 82.00 230 ASP A C 1
ATOM 1830 O O . ASP A 1 230 ? -8.264 -16.939 -5.773 1.00 82.00 230 ASP A O 1
ATOM 1834 N N . VAL A 1 231 ? -6.359 -17.637 -4.806 1.00 86.50 231 VAL A N 1
ATOM 1835 C CA . VAL A 1 231 ? -5.459 -16.617 -5.358 1.00 86.50 231 VAL A CA 1
ATOM 1836 C C . VAL A 1 231 ? -4.452 -17.279 -6.296 1.00 86.50 231 VAL A C 1
ATOM 1838 O O . VAL A 1 231 ? -3.861 -18.301 -5.953 1.00 86.50 231 VAL A O 1
ATOM 1841 N N . LEU A 1 232 ? -4.243 -16.695 -7.480 1.00 88.12 232 LEU A N 1
ATOM 1842 C CA . LEU A 1 232 ? -3.263 -17.179 -8.455 1.00 88.12 232 LEU A CA 1
ATOM 1843 C C . LEU A 1 232 ? -1.835 -17.000 -7.910 1.00 88.12 232 LEU A C 1
ATOM 1845 O O . LEU A 1 232 ? -1.498 -15.936 -7.386 1.00 88.12 232 LEU A O 1
ATOM 1849 N N . ASP A 1 233 ? -1.000 -18.022 -8.051 1.00 86.94 233 ASP A N 1
ATOM 1850 C CA . ASP A 1 233 ? 0.410 -17.986 -7.667 1.00 86.94 233 ASP A CA 1
ATOM 1851 C C . ASP A 1 233 ? 1.200 -17.045 -8.582 1.00 86.94 233 ASP A C 1
ATOM 1853 O O . ASP A 1 233 ? 0.865 -16.857 -9.7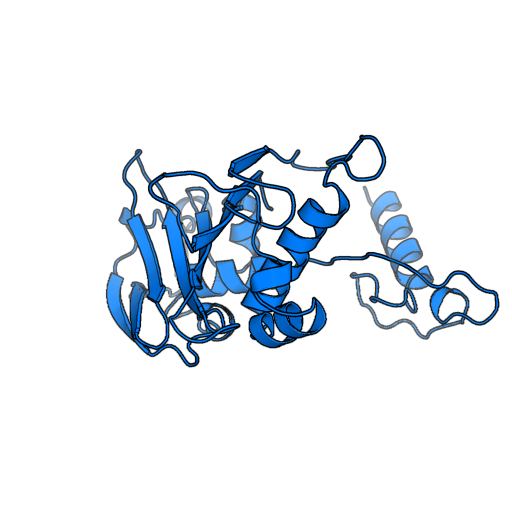53 1.00 86.94 233 ASP A O 1
ATOM 1857 N N . SER A 1 234 ? 2.290 -16.462 -8.075 1.00 84.25 234 SER A N 1
ATOM 1858 C CA . SER A 1 234 ? 3.102 -15.507 -8.845 1.00 84.25 234 SER A CA 1
ATOM 1859 C C . SER A 1 234 ? 3.739 -16.099 -10.108 1.00 84.25 234 SER A C 1
ATOM 1861 O O . SER A 1 234 ? 4.076 -15.350 -11.017 1.00 84.25 234 SER A O 1
ATOM 1863 N N . ASP A 1 235 ? 3.919 -17.421 -10.176 1.00 85.75 235 ASP A N 1
ATOM 1864 C CA . ASP A 1 235 ? 4.439 -18.149 -11.3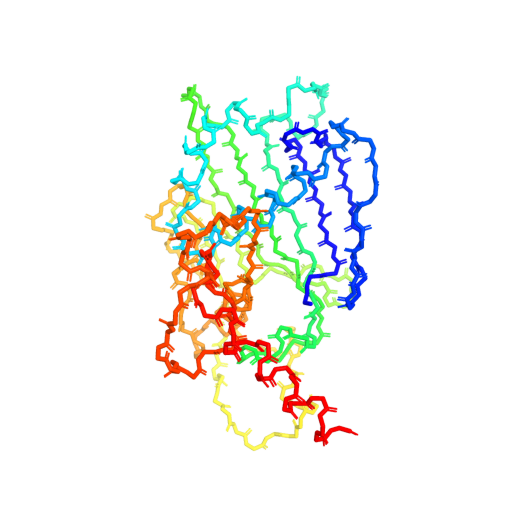43 1.00 85.75 235 ASP A CA 1
ATOM 1865 C C . ASP A 1 235 ? 3.337 -18.833 -12.178 1.00 85.75 235 ASP A C 1
ATOM 1867 O O . ASP A 1 235 ? 3.619 -19.465 -13.200 1.00 85.75 235 ASP A O 1
ATOM 1871 N N . GLY A 1 236 ? 2.079 -18.687 -11.753 1.00 87.69 236 GLY A N 1
ATOM 1872 C CA . GLY A 1 236 ? 0.907 -19.254 -12.402 1.00 87.69 236 GLY A CA 1
ATOM 1873 C C . GLY A 1 236 ? 0.732 -20.759 -12.201 1.00 87.69 236 GLY A C 1
ATOM 1874 O O . GLY A 1 236 ? -0.101 -21.342 -12.894 1.00 87.69 236 GLY A O 1
ATOM 1875 N N . ALA A 1 237 ? 1.476 -21.404 -11.293 1.00 89.12 237 ALA A N 1
ATOM 1876 C CA . ALA A 1 237 ? 1.436 -22.858 -11.101 1.00 89.12 237 ALA A CA 1
ATOM 1877 C C . ALA A 1 237 ? 0.024 -23.403 -10.812 1.00 89.12 237 ALA A C 1
ATOM 1879 O O . ALA A 1 237 ? -0.354 -24.460 -11.315 1.00 89.12 237 ALA A O 1
ATOM 1880 N N . ASN A 1 238 ? -0.792 -22.663 -10.057 1.00 90.38 238 ASN A N 1
ATOM 1881 C CA . ASN A 1 238 ? -2.168 -23.036 -9.726 1.00 90.38 238 ASN A CA 1
ATOM 1882 C C . ASN A 1 238 ? -3.241 -22.496 -10.699 1.00 90.38 238 ASN A C 1
ATOM 1884 O O . ASN A 1 238 ? -4.432 -22.580 -10.392 1.00 90.38 238 ASN A O 1
ATOM 1888 N N . LEU A 1 239 ? -2.871 -21.988 -11.884 1.00 89.12 239 LEU A N 1
ATOM 1889 C CA . LEU A 1 239 ? -3.812 -21.369 -12.833 1.00 89.12 239 LEU A CA 1
ATOM 1890 C C . LEU A 1 239 ? -5.043 -22.235 -13.125 1.00 89.12 239 LEU A C 1
ATOM 1892 O O . LEU A 1 239 ? -6.169 -21.740 -13.098 1.00 89.12 239 LEU A O 1
ATOM 1896 N N . PHE A 1 240 ? -4.840 -23.522 -13.411 1.00 86.56 240 PHE A N 1
ATOM 1897 C CA . PHE A 1 240 ? -5.933 -24.429 -13.765 1.00 86.56 240 PHE A CA 1
ATOM 1898 C C . PHE A 1 240 ? -6.968 -24.554 -12.637 1.00 86.56 240 PHE A C 1
ATOM 1900 O O . PHE A 1 240 ? -8.171 -24.554 -12.889 1.00 86.56 240 PHE A O 1
ATOM 1907 N N . GLN A 1 241 ? -6.506 -24.603 -11.387 1.00 88.38 241 GLN A N 1
ATOM 1908 C CA . GLN A 1 241 ? -7.378 -24.626 -10.218 1.00 88.38 241 GLN A CA 1
ATOM 1909 C C . GLN A 1 241 ? -8.187 -23.332 -10.104 1.00 88.38 241 GLN A C 1
ATOM 1911 O O . GLN A 1 241 ? -9.396 -23.399 -9.909 1.00 88.38 241 GLN A O 1
ATOM 1916 N N . ILE A 1 242 ? -7.546 -22.172 -10.269 1.00 89.06 242 ILE A N 1
ATOM 1917 C CA . ILE A 1 242 ? -8.224 -20.871 -10.194 1.00 89.06 242 ILE A CA 1
ATOM 1918 C C . ILE A 1 242 ? -9.314 -20.752 -11.263 1.00 89.06 242 ILE A C 1
ATOM 1920 O O . ILE A 1 242 ? -10.435 -20.359 -10.947 1.00 89.06 242 ILE A O 1
ATOM 1924 N N . LEU A 1 243 ? -9.026 -21.152 -12.506 1.00 87.56 243 LEU A N 1
ATOM 1925 C CA . LEU A 1 243 ? -10.011 -21.135 -13.593 1.00 87.56 243 LEU A CA 1
ATOM 1926 C C . LEU A 1 243 ? -11.213 -22.045 -13.301 1.00 87.56 243 LEU A C 1
ATOM 1928 O O . LEU A 1 243 ? -12.351 -21.620 -13.494 1.00 87.56 243 LEU A O 1
ATOM 1932 N N . ASN A 1 244 ? -10.980 -23.253 -12.776 1.00 86.00 244 ASN A N 1
ATOM 1933 C CA . ASN A 1 244 ? -12.065 -24.153 -12.372 1.00 86.00 244 ASN A CA 1
ATOM 1934 C C . ASN A 1 244 ? -12.907 -23.556 -11.239 1.00 86.00 244 ASN A C 1
ATOM 1936 O O . ASN A 1 244 ? -14.133 -23.608 -11.299 1.00 86.00 244 ASN A O 1
ATOM 1940 N N . THR A 1 245 ? -12.274 -22.956 -10.228 1.00 85.62 245 THR A N 1
ATOM 1941 C CA . THR A 1 245 ? -12.982 -22.292 -9.124 1.00 85.62 245 THR A CA 1
ATOM 1942 C C . THR A 1 245 ? -13.854 -21.143 -9.630 1.00 85.62 245 THR A C 1
ATOM 1944 O O . THR A 1 245 ? -14.993 -21.005 -9.190 1.00 85.62 245 THR A O 1
ATOM 1947 N N . ILE A 1 246 ? -13.356 -20.336 -10.574 1.00 85.94 246 ILE A N 1
ATOM 1948 C CA . ILE A 1 246 ? -14.130 -19.251 -11.195 1.00 85.94 246 ILE A CA 1
ATOM 1949 C C . ILE A 1 246 ? -15.329 -19.817 -11.964 1.00 85.94 246 ILE A C 1
ATOM 1951 O O . ILE A 1 246 ? -16.439 -19.316 -11.801 1.00 85.94 246 ILE A O 1
ATOM 1955 N N . GLN A 1 247 ? -15.129 -20.876 -12.755 1.00 85.50 247 GLN A N 1
ATOM 1956 C CA . GLN A 1 247 ? -16.197 -21.509 -13.532 1.00 85.50 247 GLN A CA 1
ATOM 1957 C C . GLN A 1 247 ? -17.288 -22.124 -12.640 1.00 85.50 247 GLN A C 1
ATOM 1959 O O . GLN A 1 247 ? -18.479 -22.004 -12.933 1.00 85.50 247 GLN A O 1
ATOM 1964 N N . LEU A 1 248 ? -16.899 -22.772 -11.540 1.00 81.69 248 LEU A N 1
ATOM 1965 C CA . LEU A 1 248 ? -17.847 -23.307 -10.562 1.00 81.69 248 LEU A CA 1
ATOM 1966 C C . LEU A 1 248 ? -18.674 -22.173 -9.941 1.00 81.69 248 LEU A C 1
ATOM 1968 O O . LEU A 1 248 ? -19.900 -22.215 -10.006 1.00 81.69 248 LEU A O 1
ATOM 1972 N N . LYS A 1 249 ? -18.016 -21.107 -9.464 1.00 81.06 249 LYS A N 1
ATOM 1973 C CA . LYS A 1 249 ? -18.689 -19.930 -8.887 1.00 81.06 249 LYS A CA 1
ATOM 1974 C C . LYS A 1 249 ? -19.617 -19.223 -9.880 1.00 81.06 249 LYS A C 1
ATOM 1976 O O . LYS A 1 249 ? -20.664 -18.736 -9.477 1.00 81.06 249 LYS A O 1
ATOM 1981 N N . SER A 1 250 ? -19.273 -19.182 -11.170 1.00 77.00 250 SER A N 1
ATOM 1982 C CA . SER A 1 250 ? -20.140 -18.583 -12.196 1.00 77.00 250 SER A CA 1
ATOM 1983 C C . SER A 1 250 ? -21.375 -19.419 -12.535 1.00 77.00 250 SER A C 1
ATOM 1985 O O . SER A 1 250 ? -22.256 -18.925 -13.224 1.00 77.00 250 SER A O 1
ATOM 1987 N N . THR A 1 251 ? -21.418 -20.688 -12.120 1.00 73.19 251 THR A N 1
ATOM 1988 C CA . THR A 1 251 ? -22.554 -21.588 -12.382 1.00 73.19 251 THR A CA 1
ATOM 1989 C C . THR A 1 251 ? -23.550 -21.609 -11.212 1.00 73.19 251 THR A C 1
ATOM 1991 O O . THR A 1 251 ? -24.687 -22.039 -11.382 1.00 73.19 251 THR A O 1
ATOM 1994 N N . GLU A 1 252 ? -23.134 -21.149 -10.028 1.00 64.94 252 GLU A N 1
ATOM 1995 C CA . GLU A 1 252 ? -23.957 -21.069 -8.810 1.00 64.94 252 GLU A CA 1
ATOM 1996 C C . GLU A 1 252 ? -24.681 -19.716 -8.635 1.00 64.94 252 GLU A C 1
ATOM 1998 O O . GLU A 1 252 ? -25.500 -19.586 -7.725 1.00 64.94 252 GLU A O 1
ATOM 2003 N N . ALA A 1 253 ? -24.389 -18.728 -9.491 1.00 50.41 253 ALA A N 1
ATOM 2004 C CA . ALA A 1 253 ? -24.990 -17.389 -9.506 1.00 50.41 253 ALA A CA 1
ATOM 2005 C C . ALA A 1 253 ? -26.039 -17.249 -10.620 1.00 50.41 253 ALA A C 1
ATOM 2007 O O . ALA A 1 253 ? -27.051 -16.550 -10.381 1.00 50.41 253 ALA A O 1
#

Sequence (253 aa):
MIKSVRLTNFFSFRDCEITLEPDVTVLVGINGSGKTNLLRAFELLKAGMEGRLREKILNWGGYETIYCRNKLYDDFEGVLGLKFLLDANQLGQFGYPYLEDITCSLSLMRLQSPEDYLLSTRLTVNPDGRKETLLDISGESGYAFEQIDYEKQDRSEEEYRMPVKNAEGTSVKIKGQSFHESALASFNDLSRFPAQTASARGLRNQASYSDFDTRPRSQMRQSIQATGLDVLDSDGANLFQILNTIQLKSTEA

Secondary structure (DSSP, 8-state):
-EEEEEEEEETTEEEEEEE--SS-------TTSSHHHHHHHHHHHHHHHTT-HHHHHHHTT-HHHHB--S--SSTTTTEEEEEEEE-HHHHHTTT---SS-EEEEEEEEE-SSTT-EEEEEEEEE-GGG--EEEEEEETTEEEEEEES-----S--HHHHS--GGGS-EEEEEEE-S-SSS-GGGT---TTTSHHHHHHHHHHHT---------STTSGGGS--------S--TT-TTHHHHHHHHHHHHH--

pLDDT: mean 86.12, std 12.13, range [46.12, 98.25]